Protein AF-A8TM56-F1 (afdb_monomer)

Sequence (233 aa):
MDGRTQLALVFPDWTGKIYSVVIENPVVRNRLGPSIGTSFAKAYENGTVPICVPGTEEATGRVLCQATPEGRLMYVFEGRWNGPDDTLPPAQELSRWLIIALVWRSVPLEDPRWVDVGGFDPGEGPGLAQQIKRSVDDPANLSKLVLYPIVLRSGVAERQEEVAVPDAATFLIEYQRRLTTAFVRAVREEPMQAVLINDNGAALAGGRIWIAPVCVTETCAQHRAGITSINMF

Radius of gyration: 20.44 Å; Cα contacts (8 Å, |Δi|>4): 420; chains: 1; bounding box: 48×40×62 Å

Foldseek 3Di:
DDPPPDAWDFAADPVRHTFKIKGQDQVDDDPLPAGFFDAPCRLDVPHDDFDKFQDDDVLQQWIWTASDPQQQKIFIWHDDDDDGSRDDDDPVRSRGTGGRMMMGGPHHPPPPLDPDCWDDDPVDDTGLLVQCLVCLVPLLSQQVQEDPFAWEWEDDPVDIDIDTRRHSVSSVVVCVVQPDPVQNCLSNVDDPSPWDDDCAFIAGSNNQWTKPDSDSDPVCSVDRIGTRYGYRD

Mean predicted aligned error: 14.23 Å

Secondary structure (DSSP, 8-state):
--TTS---EEEE-TTSSEEEEEE--TT---SSS--TT-BHHHHTTTSPPPPEEE--GGGTTEEEEESSTTS-EEEEEE----S-TTSPPPHHHHTT-EEEEEEEESS-TT-TT--BTTBS-TTS-S-HHHHHHHHTT-HHHHGGGEEEEEEEEES-GGG-EEEEE-SHHHHHHHHHHH--HHHHHHHHHS-GGG-EEETTEEEETTTTEEEE----SGGGTTS--EEEEEE--

pLDDT: mean 76.47, std 18.18, range [29.17, 98.25]

Nearest PDB structures (foldseek):
  2qzb-assembly2_B  TM=8.273E-01  e=1.971E-06  Escherichia coli K-12
  2qzb-assembly1_A  TM=8.322E-01  e=1.064E-05  Escherichia coli K-12
  6w40-assembly1_B  TM=6.329E-01  e=8.286E-01  synthetic construct
  3fka-assembly1_D  TM=4.636E-01  e=9.347E-01  Ruegeria pomeroyi DSS-3
  5wqf-assembly3_F  TM=4.469E-01  e=7.802E-01  Aspergillus terreus NIH2624

Solvent-accessible surface area (backbone atoms only — not comparable to full-atom values): 13099 Å² total; per-residue (Å²): 134,70,78,87,78,52,61,62,49,78,38,60,44,88,86,69,46,76,37,35,37,41,31,66,29,68,86,62,69,64,93,86,64,64,40,55,70,34,29,43,46,66,62,42,68,90,53,74,87,58,66,66,46,46,22,60,79,99,36,53,59,24,36,40,26,39,73,42,96,69,32,26,38,29,36,32,29,42,63,86,77,92,68,66,45,84,46,74,67,59,67,80,55,44,37,65,14,24,23,55,31,39,39,39,36,76,55,35,82,79,49,85,70,60,47,43,79,44,54,65,57,100,89,64,71,70,20,59,57,58,42,44,41,72,15,63,88,37,54,77,58,35,44,71,47,44,46,66,61,29,47,42,35,32,48,54,92,93,60,61,47,78,43,85,26,73,42,56,71,52,38,46,57,53,43,68,76,56,66,43,73,67,50,46,44,39,43,57,69,49,55,83,86,67,52,45,65,53,94,75,17,34,24,34,51,89,58,28,34,32,32,32,61,43,45,68,51,84,86,41,72,84,58,80,60,23,36,46,34,40,46,52,97

Structure (mmCIF, N/CA/C/O backbone):
data_AF-A8TM56-F1
#
_entry.id   AF-A8TM56-F1
#
loop_
_atom_site.group_PDB
_atom_site.id
_atom_site.type_symbol
_atom_site.label_atom_id
_atom_site.label_alt_id
_atom_site.label_comp_id
_atom_site.label_asym_id
_atom_site.label_entity_id
_atom_site.label_seq_id
_atom_site.pdbx_PDB_ins_code
_atom_site.Cartn_x
_atom_site.Cartn_y
_atom_site.Cartn_z
_atom_site.occupancy
_atom_site.B_iso_or_equiv
_atom_site.auth_seq_id
_atom_site.auth_comp_id
_atom_site.auth_asym_id
_atom_site.auth_atom_id
_atom_site.pdbx_PDB_model_num
ATOM 1 N N . MET A 1 1 ? -21.216 -3.938 -7.218 1.00 43.81 1 MET A N 1
ATOM 2 C CA . MET A 1 1 ? -21.978 -4.612 -6.144 1.00 43.81 1 MET A CA 1
ATOM 3 C C . MET A 1 1 ? -22.295 -3.563 -5.092 1.00 43.81 1 MET A C 1
ATOM 5 O O . MET A 1 1 ? -21.439 -2.727 -4.838 1.00 43.81 1 MET A O 1
ATOM 9 N N . ASP A 1 2 ? -23.518 -3.520 -4.573 1.00 45.69 2 ASP A N 1
ATOM 10 C CA . ASP A 1 2 ? -23.959 -2.529 -3.590 1.00 45.69 2 ASP A CA 1
ATOM 11 C C . ASP A 1 2 ? -23.554 -2.972 -2.172 1.00 45.69 2 ASP A C 1
ATOM 13 O O . ASP A 1 2 ? -23.877 -4.071 -1.726 1.00 45.69 2 ASP A O 1
ATOM 17 N N . GLY A 1 3 ? -22.812 -2.132 -1.445 1.00 47.06 3 GLY A N 1
ATOM 18 C CA . GLY A 1 3 ? -22.152 -2.457 -0.165 1.00 47.06 3 GLY A CA 1
ATOM 19 C C . GLY A 1 3 ? -23.048 -2.908 1.005 1.00 47.06 3 GLY A C 1
ATOM 20 O O . GLY A 1 3 ? -22.568 -3.023 2.126 1.00 47.06 3 GLY A O 1
ATOM 21 N N . ARG A 1 4 ? -24.341 -3.183 0.787 1.00 56.78 4 ARG A N 1
ATOM 22 C CA . ARG A 1 4 ? -25.270 -3.708 1.802 1.00 56.78 4 ARG A CA 1
ATOM 23 C C . ARG A 1 4 ? -25.164 -5.219 2.015 1.00 56.78 4 ARG A C 1
ATOM 25 O O . ARG A 1 4 ? -25.534 -5.691 3.085 1.00 56.78 4 ARG A O 1
ATOM 32 N N . THR A 1 5 ? -24.636 -5.965 1.044 1.00 71.81 5 THR A N 1
ATOM 33 C CA . THR A 1 5 ? -24.570 -7.443 1.107 1.00 71.81 5 THR A CA 1
ATOM 34 C C . THR A 1 5 ? -23.153 -7.972 1.347 1.00 71.81 5 THR A C 1
ATOM 36 O O . THR A 1 5 ? -22.955 -9.155 1.614 1.00 71.81 5 THR A O 1
ATO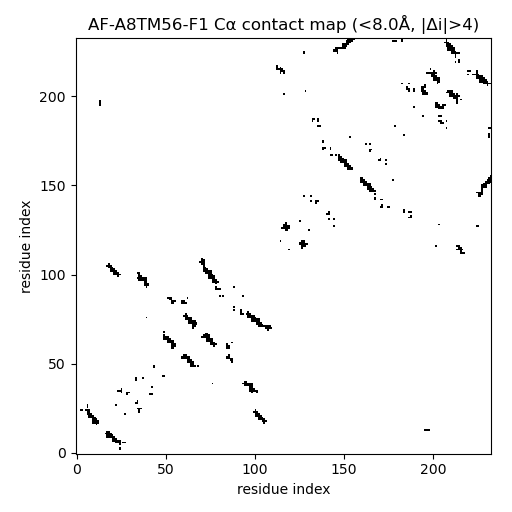M 39 N N . GLN A 1 6 ? -22.148 -7.103 1.268 1.00 80.88 6 GLN A N 1
ATOM 40 C CA . GLN A 1 6 ? -20.750 -7.477 1.421 1.00 80.88 6 GLN A CA 1
ATOM 41 C C . GLN A 1 6 ? -20.331 -7.398 2.891 1.00 80.88 6 GLN A C 1
ATOM 43 O O . GLN A 1 6 ? -20.464 -6.352 3.522 1.00 80.88 6 GLN A O 1
ATOM 48 N N . LEU A 1 7 ? -19.844 -8.512 3.443 1.00 86.62 7 LEU A N 1
ATOM 49 C CA . LEU A 1 7 ? -19.422 -8.598 4.848 1.00 86.62 7 LEU A CA 1
ATOM 50 C C . LEU A 1 7 ? -17.960 -8.189 5.041 1.00 86.62 7 LEU A C 1
ATOM 52 O O . LEU A 1 7 ? -17.631 -7.500 6.003 1.00 86.62 7 LEU A O 1
ATOM 56 N N . ALA A 1 8 ? -17.095 -8.630 4.131 1.00 83.69 8 ALA A N 1
ATOM 57 C CA . ALA A 1 8 ? -15.667 -8.370 4.166 1.00 83.69 8 ALA A CA 1
ATOM 58 C C . ALA A 1 8 ? -15.057 -8.507 2.767 1.00 83.69 8 ALA A C 1
ATOM 60 O O . ALA A 1 8 ? -15.598 -9.195 1.898 1.00 83.69 8 ALA A O 1
ATOM 61 N N . LEU A 1 9 ? -13.908 -7.872 2.580 1.00 76.69 9 LEU A N 1
ATOM 62 C CA . LEU A 1 9 ? -12.958 -8.164 1.517 1.00 76.69 9 LEU A CA 1
ATOM 63 C C . LEU A 1 9 ? -11.894 -9.099 2.090 1.00 76.69 9 LEU A C 1
ATOM 65 O O . LEU A 1 9 ? -11.308 -8.795 3.127 1.00 76.69 9 LEU A O 1
ATOM 69 N N . VAL A 1 10 ? -11.658 -10.232 1.434 1.00 75.56 10 VAL A N 1
ATOM 70 C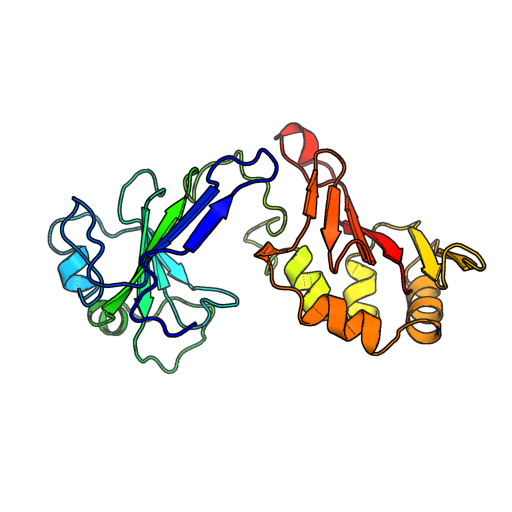 CA . VAL A 1 10 ? -10.632 -11.204 1.830 1.00 75.56 10 VAL A CA 1
ATOM 71 C C . VAL A 1 10 ? -9.564 -11.223 0.750 1.00 75.56 10 VAL A C 1
ATOM 73 O O . VAL A 1 10 ? -9.856 -11.503 -0.410 1.00 75.56 10 VAL A O 1
ATOM 76 N N . PHE A 1 11 ? -8.334 -10.934 1.147 1.00 61.16 11 PHE A N 1
ATOM 77 C CA . PHE A 1 11 ? -7.181 -10.851 0.267 1.00 61.16 11 PHE A CA 1
ATOM 78 C C . PHE A 1 11 ? -6.256 -12.034 0.556 1.00 61.16 11 PHE A C 1
ATOM 80 O O . PHE A 1 11 ? -5.725 -12.116 1.669 1.00 61.16 11 PHE A O 1
ATOM 87 N N . PRO A 1 12 ? -6.079 -12.972 -0.387 1.00 51.41 12 PRO A N 1
ATOM 88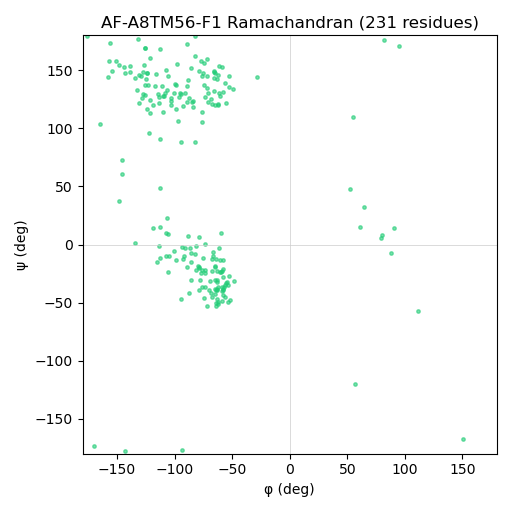 C CA . PRO A 1 12 ? -5.071 -14.014 -0.267 1.00 51.41 12 PRO A CA 1
ATOM 89 C C . PRO A 1 12 ? -3.661 -13.482 -0.579 1.00 51.41 12 PRO A C 1
ATOM 91 O O . PRO A 1 12 ? -3.508 -12.473 -1.264 1.00 51.41 12 PRO A O 1
ATOM 94 N N . ASP A 1 13 ? -2.636 -14.174 -0.087 1.00 50.44 13 ASP A N 1
ATOM 95 C CA . ASP A 1 13 ? -1.267 -14.084 -0.587 1.00 50.44 13 ASP A CA 1
ATOM 96 C C . ASP A 1 13 ? -1.075 -14.966 -1.833 1.00 50.44 13 ASP A C 1
ATOM 98 O O . ASP A 1 13 ? -1.976 -15.677 -2.287 1.00 50.44 13 ASP A O 1
ATOM 102 N N . TRP A 1 14 ? 0.141 -14.950 -2.371 1.00 40.81 14 TRP A N 1
ATOM 103 C CA . TRP A 1 14 ? 0.540 -15.737 -3.535 1.00 40.81 14 TRP A CA 1
ATOM 104 C C . TRP A 1 14 ? 0.505 -17.260 -3.304 1.00 40.81 14 TRP A C 1
ATOM 106 O O . TRP A 1 14 ? 0.451 -18.020 -4.268 1.00 40.81 14 TRP A O 1
ATOM 116 N N . THR A 1 15 ? 0.492 -17.725 -2.048 1.00 44.66 15 THR A N 1
ATOM 117 C CA . THR A 1 15 ? 0.315 -19.147 -1.699 1.00 44.66 15 THR A CA 1
ATOM 118 C C . THR A 1 15 ? -1.158 -19.550 -1.587 1.00 44.66 15 THR A C 1
ATOM 120 O O . THR A 1 15 ? -1.462 -20.719 -1.341 1.00 44.66 15 THR A O 1
ATOM 123 N N . GLY A 1 16 ? -2.084 -18.598 -1.751 1.00 48.25 16 GLY A N 1
ATOM 124 C CA . GLY A 1 16 ? -3.520 -18.800 -1.570 1.00 48.25 16 GLY A CA 1
ATOM 125 C C . GLY A 1 16 ? -3.974 -18.773 -0.106 1.00 48.25 16 GLY A C 1
ATOM 126 O O . GLY A 1 16 ? -5.131 -19.086 0.176 1.00 48.25 16 GLY A O 1
ATOM 127 N N . LYS A 1 17 ? -3.100 -18.405 0.841 1.00 59.38 17 LYS A N 1
ATOM 128 C CA . LYS A 1 17 ? -3.465 -18.224 2.255 1.00 59.38 17 LYS A CA 1
ATOM 129 C C . LYS A 1 17 ? -4.000 -16.819 2.475 1.00 59.38 17 LYS A C 1
ATOM 131 O O . LYS A 1 17 ? -3.610 -15.895 1.782 1.00 59.38 17 LYS A O 1
ATOM 136 N N . ILE A 1 18 ? -4.876 -16.625 3.456 1.00 72.12 18 ILE A N 1
ATOM 137 C CA . ILE A 1 18 ? -5.421 -15.290 3.736 1.00 72.12 18 ILE A CA 1
ATOM 138 C C . ILE A 1 18 ? -4.311 -14.383 4.277 1.00 72.12 18 ILE A C 1
ATOM 140 O O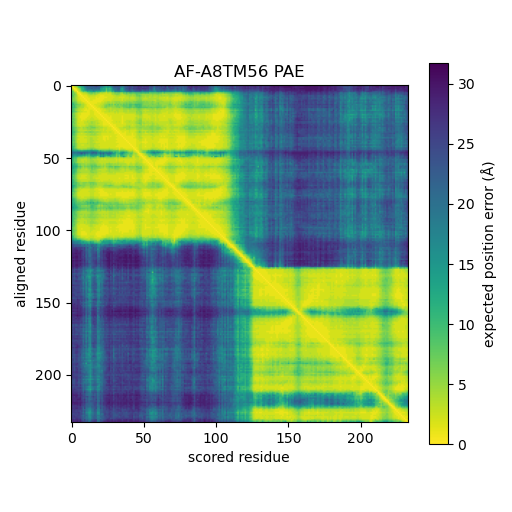 . ILE A 1 18 ? -3.725 -14.658 5.325 1.00 72.12 18 ILE A O 1
ATOM 144 N N . TYR A 1 19 ? -4.071 -13.283 3.573 1.00 67.25 19 TYR A N 1
ATOM 145 C CA . TYR A 1 19 ? -3.120 -12.241 3.931 1.00 67.25 19 TYR A CA 1
ATOM 146 C C . TYR A 1 19 ? -3.776 -11.091 4.692 1.00 67.25 19 TYR A C 1
ATOM 148 O O . TYR A 1 19 ? -3.260 -10.646 5.716 1.00 67.25 19 TYR A O 1
ATOM 156 N N . SER A 1 20 ? -4.915 -10.609 4.197 1.00 77.94 20 SER A N 1
ATOM 157 C CA . SER A 1 20 ? -5.615 -9.468 4.776 1.00 77.94 2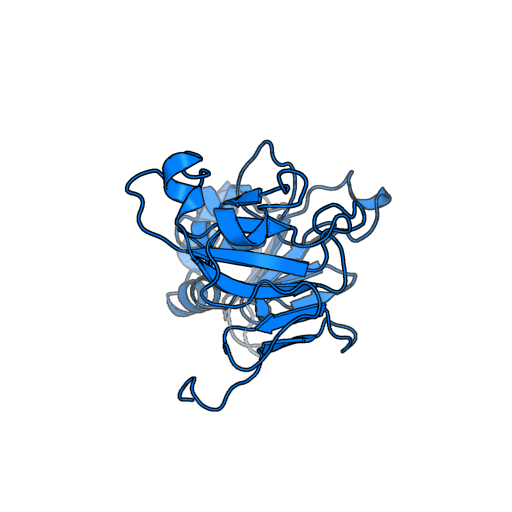0 SER A CA 1
ATOM 158 C C . SER A 1 20 ? -7.123 -9.659 4.703 1.00 77.94 20 SER A C 1
ATOM 160 O O . SER A 1 20 ? -7.644 -10.275 3.774 1.00 77.94 20 SER A O 1
ATOM 162 N N . VAL A 1 21 ? -7.829 -9.130 5.692 1.00 82.94 21 VAL A N 1
ATOM 163 C CA . VAL A 1 21 ? -9.287 -9.057 5.713 1.00 82.94 21 VAL A CA 1
ATOM 164 C C . VAL A 1 21 ? -9.681 -7.633 6.067 1.00 82.94 21 VAL A C 1
ATOM 166 O O . VAL A 1 21 ? -9.313 -7.138 7.131 1.00 82.94 21 VAL A O 1
ATOM 169 N N . VAL A 1 22 ? -10.442 -6.986 5.188 1.00 85.19 22 VAL A N 1
ATOM 170 C CA . VAL A 1 22 ? -10.966 -5.632 5.399 1.00 85.19 22 VAL A CA 1
ATOM 171 C C . VAL A 1 22 ? -12.468 -5.714 5.621 1.00 85.19 22 VAL A C 1
ATOM 173 O O . VAL A 1 22 ? -13.196 -6.333 4.845 1.00 85.19 22 VAL A O 1
ATOM 176 N N . ILE A 1 23 ? -12.930 -5.104 6.705 1.00 90.00 23 ILE A N 1
ATOM 177 C CA . ILE A 1 23 ? -14.320 -5.125 7.148 1.00 90.00 23 ILE A CA 1
ATOM 178 C C . ILE A 1 23 ? -14.814 -3.685 7.214 1.00 90.00 23 ILE A C 1
ATOM 180 O O . ILE A 1 23 ? -14.385 -2.928 8.078 1.00 90.00 23 ILE A O 1
ATOM 184 N N . GLU A 1 24 ? -15.757 -3.341 6.344 1.00 90.19 24 GLU A N 1
ATOM 185 C CA . GLU A 1 24 ? -16.436 -2.032 6.306 1.00 90.19 24 GLU A CA 1
ATOM 186 C C . GLU A 1 24 ? -17.929 -2.154 6.652 1.00 90.19 24 GLU A C 1
ATOM 188 O O . GLU A 1 24 ? -18.664 -1.169 6.710 1.00 90.19 24 GLU A O 1
ATOM 193 N N . ASN A 1 25 ? -18.400 -3.379 6.908 1.00 90.06 25 ASN A N 1
ATOM 194 C CA . ASN A 1 25 ? -19.785 -3.642 7.257 1.00 90.06 25 ASN A CA 1
ATOM 195 C C . ASN A 1 25 ? -19.974 -3.650 8.786 1.00 90.06 25 ASN A C 1
ATOM 197 O O . ASN A 1 25 ? -19.411 -4.518 9.460 1.00 90.06 25 ASN A O 1
ATOM 201 N N . PRO A 1 26 ? -20.808 -2.759 9.357 1.00 91.19 26 PRO A N 1
ATOM 202 C CA . PRO A 1 26 ? -20.979 -2.629 10.807 1.00 91.19 26 PRO A CA 1
ATOM 203 C C . PRO A 1 26 ? -21.646 -3.841 11.477 1.00 91.19 26 PRO A C 1
ATOM 205 O O . PRO A 1 26 ? -21.647 -3.938 12.707 1.00 91.19 26 PRO A O 1
ATOM 208 N N . VAL A 1 27 ? -22.224 -4.767 10.701 1.00 91.31 27 VAL A N 1
ATOM 209 C CA . VAL A 1 27 ? -22.768 -6.033 11.221 1.00 91.31 27 VAL A CA 1
ATOM 210 C C . VAL A 1 27 ? -21.650 -6.959 11.705 1.00 91.31 27 VAL A C 1
ATOM 212 O O . VAL A 1 27 ? -21.846 -7.713 12.660 1.00 91.31 27 VAL A O 1
ATOM 215 N N . VAL A 1 28 ? -20.468 -6.894 11.087 1.00 90.69 28 VAL A N 1
ATOM 216 C CA . VAL A 1 28 ? -19.316 -7.710 11.474 1.00 90.69 28 VAL A CA 1
ATOM 217 C C . VAL A 1 28 ? -18.590 -7.029 12.635 1.00 90.69 28 VAL A C 1
ATOM 219 O O . VAL A 1 28 ? -18.090 -5.912 12.517 1.00 90.69 28 VAL A O 1
ATOM 222 N N . ARG A 1 29 ? -18.531 -7.710 13.783 1.00 88.31 29 ARG A N 1
ATOM 223 C CA . ARG A 1 29 ? -17.923 -7.199 15.020 1.00 88.31 29 ARG A CA 1
ATOM 224 C C . ARG A 1 29 ? -16.715 -8.036 15.423 1.00 88.31 29 ARG A C 1
ATOM 226 O O . ARG A 1 29 ? -16.704 -9.251 15.235 1.00 88.31 29 ARG A O 1
ATOM 233 N N . ASN A 1 30 ? -15.719 -7.389 16.024 1.00 85.44 30 ASN A N 1
ATOM 234 C CA . ASN A 1 30 ? -14.627 -8.077 16.707 1.00 85.44 30 ASN A CA 1
ATOM 235 C C . ASN A 1 30 ? -14.989 -8.337 18.185 1.00 85.44 30 ASN A C 1
ATOM 237 O O . ASN A 1 30 ? -16.002 -7.852 18.689 1.00 85.44 30 ASN A O 1
ATOM 241 N N . ARG A 1 31 ? -14.145 -9.097 18.890 1.00 89.69 31 ARG A N 1
ATOM 242 C CA . ARG A 1 31 ? -14.325 -9.395 20.324 1.00 89.69 31 ARG A CA 1
ATOM 243 C C . ARG A 1 31 ? -13.748 -8.332 21.268 1.00 89.69 31 ARG A C 1
ATOM 245 O O . ARG A 1 31 ? -13.959 -8.438 22.468 1.00 89.69 31 ARG A O 1
ATOM 252 N N . LEU A 1 32 ? -13.020 -7.344 20.747 1.00 89.50 32 LEU A N 1
ATOM 253 C CA . LEU A 1 32 ? -12.408 -6.269 21.534 1.00 89.50 32 LEU A CA 1
ATOM 254 C C . LEU A 1 32 ? -13.435 -5.218 21.971 1.00 89.50 32 LEU A C 1
ATOM 256 O O . LEU A 1 32 ? -13.200 -4.511 22.944 1.00 89.50 32 LEU A O 1
ATOM 260 N N . GLY A 1 33 ? -14.567 -5.119 21.270 1.00 90.88 33 GLY A N 1
ATOM 261 C CA . GLY A 1 33 ? -15.663 -4.207 21.598 1.00 90.88 33 GLY A CA 1
ATOM 262 C C . GLY A 1 33 ? -15.827 -3.073 20.585 1.00 90.88 33 GLY A C 1
ATOM 263 O O . GLY A 1 33 ? -16.915 -2.974 20.010 1.00 90.88 33 GLY A O 1
ATOM 264 N N . PRO A 1 34 ? -14.795 -2.240 20.321 1.00 93.00 34 PRO A N 1
ATOM 265 C CA . PRO A 1 34 ? -14.880 -1.190 19.314 1.00 93.00 34 PRO A CA 1
ATOM 266 C C . PRO A 1 34 ? -15.218 -1.756 17.933 1.00 93.00 34 PRO A C 1
ATOM 268 O O . PRO A 1 34 ? -14.616 -2.717 17.454 1.00 93.00 34 PRO A O 1
ATOM 271 N N . SER A 1 35 ? -16.200 -1.137 17.289 1.00 94.25 35 SER A N 1
ATOM 272 C CA . SER A 1 35 ? -16.677 -1.479 15.948 1.00 94.25 35 SER A CA 1
ATOM 273 C C . SER A 1 35 ? -16.797 -0.229 15.083 1.00 94.25 35 SER A C 1
ATOM 275 O O . SER A 1 35 ? -16.625 0.888 15.573 1.00 94.25 35 SER A O 1
ATOM 277 N N . ILE A 1 36 ? -17.169 -0.404 13.815 1.00 96.31 36 ILE A N 1
ATOM 278 C CA . ILE A 1 36 ? -17.496 0.709 12.914 1.00 96.31 36 ILE A CA 1
ATOM 279 C C . ILE A 1 36 ? -18.482 1.670 13.598 1.00 96.31 36 ILE A C 1
ATOM 281 O O . ILE A 1 36 ? -19.437 1.234 14.248 1.00 96.31 36 ILE A O 1
ATOM 285 N N . GLY A 1 37 ? -18.197 2.968 13.498 1.00 96.75 37 GLY A N 1
ATOM 286 C CA . GLY A 1 37 ? -18.906 4.058 14.171 1.00 96.75 37 GLY A CA 1
ATOM 287 C C . GLY A 1 37 ? -18.400 4.408 15.577 1.00 96.75 37 GLY A C 1
ATOM 288 O O . GLY A 1 37 ? -18.842 5.408 16.135 1.00 96.75 37 GLY A O 1
ATOM 289 N N . THR A 1 38 ? -17.480 3.639 16.166 1.00 97.00 38 THR A N 1
ATOM 290 C CA . THR A 1 38 ? -16.873 3.987 17.468 1.00 97.00 38 THR A CA 1
ATOM 291 C C . THR A 1 38 ? -15.880 5.133 17.283 1.00 97.00 38 THR A C 1
ATOM 293 O O . THR A 1 38 ? -15.108 5.108 16.329 1.00 97.00 38 THR A O 1
ATOM 296 N N . SER A 1 39 ? -15.868 6.125 18.178 1.00 97.69 39 SER A N 1
ATOM 297 C CA . SER A 1 39 ? -14.867 7.197 18.120 1.00 97.69 39 SER A CA 1
ATOM 298 C C . SER A 1 39 ? -13.494 6.729 18.598 1.00 97.69 39 SER A C 1
ATOM 300 O O . SER A 1 39 ? -13.405 5.809 19.410 1.00 97.69 39 SER A O 1
ATOM 302 N N . PHE A 1 40 ? -12.425 7.395 18.160 1.00 96.81 40 PHE A N 1
ATOM 303 C CA . PHE A 1 40 ? -11.061 7.120 18.622 1.00 96.81 40 PHE A CA 1
ATOM 304 C C . PHE A 1 40 ? -10.952 7.172 20.148 1.00 96.81 40 PHE A C 1
ATOM 306 O O . PHE A 1 40 ? -10.474 6.224 20.768 1.00 96.81 40 PHE A O 1
ATOM 313 N N . ALA A 1 41 ? -11.464 8.243 20.767 1.00 95.69 41 ALA A N 1
ATOM 314 C CA . ALA A 1 41 ? -11.424 8.396 22.219 1.00 95.69 41 ALA A CA 1
ATOM 315 C C . ALA A 1 41 ? -12.115 7.232 22.938 1.00 95.69 41 ALA A C 1
ATOM 317 O O . ALA A 1 41 ? -11.627 6.766 23.962 1.00 95.69 41 ALA A O 1
ATOM 318 N N . LYS A 1 42 ? -13.230 6.732 22.388 1.00 95.69 42 LYS A N 1
ATOM 319 C CA . LYS A 1 42 ? -13.953 5.602 22.974 1.00 95.69 42 LYS A CA 1
ATOM 320 C C . LYS A 1 42 ? -13.256 4.268 22.716 1.00 95.69 42 LYS A C 1
ATOM 322 O O . LYS A 1 42 ? -13.267 3.405 23.588 1.00 95.69 42 LYS A O 1
ATOM 327 N N . ALA A 1 43 ? -12.654 4.098 21.540 1.00 94.06 43 ALA A N 1
ATOM 328 C CA . ALA A 1 43 ? -11.954 2.877 21.158 1.00 94.06 43 ALA A CA 1
ATOM 329 C C . ALA A 1 43 ? -10.742 2.589 22.060 1.00 94.06 43 ALA A C 1
ATOM 331 O O . ALA A 1 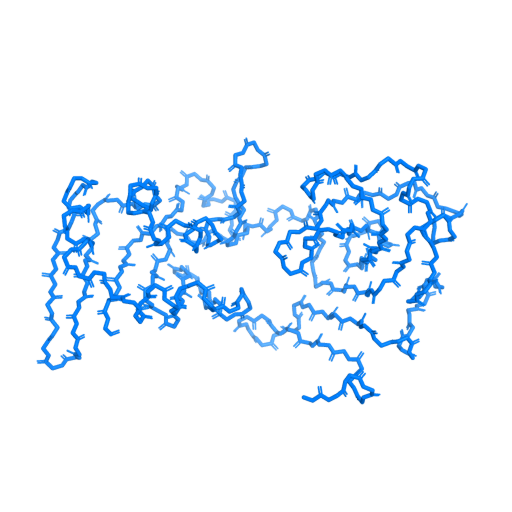43 ? -10.438 1.422 22.299 1.00 94.06 43 ALA A O 1
ATOM 332 N N . TYR A 1 44 ? -10.104 3.638 22.592 1.00 92.50 44 TYR A N 1
ATOM 333 C CA . TYR A 1 44 ? -8.890 3.547 23.410 1.00 92.50 44 TYR A CA 1
ATOM 334 C C . TYR A 1 44 ? -9.047 4.083 24.845 1.00 92.50 44 TYR A C 1
ATOM 336 O O . TYR A 1 44 ? -8.052 4.256 25.539 1.00 92.50 44 TYR A O 1
ATOM 344 N N . GLU A 1 45 ? -10.278 4.301 25.325 1.00 89.38 45 GLU A N 1
ATOM 345 C CA . GLU A 1 45 ? -10.572 4.889 26.650 1.00 89.38 45 GLU A CA 1
ATOM 346 C C . GLU A 1 45 ? -9.901 4.142 27.820 1.00 89.38 45 GLU A C 1
ATOM 348 O O . GLU A 1 45 ? -9.515 4.758 28.809 1.00 89.38 45 GLU A O 1
ATOM 353 N N . ASN A 1 46 ? -9.734 2.821 27.692 1.00 80.94 46 ASN A N 1
ATOM 354 C CA . ASN A 1 46 ? -9.199 1.941 28.739 1.00 80.94 46 ASN A CA 1
ATOM 355 C C . ASN A 1 46 ? -7.826 1.336 28.388 1.00 80.94 46 ASN A C 1
ATOM 357 O O . ASN A 1 46 ? -7.430 0.336 28.986 1.00 80.94 46 ASN A O 1
ATOM 361 N N . GLY A 1 47 ? -7.134 1.872 27.379 1.00 71.00 47 GLY A N 1
ATOM 362 C CA . GLY A 1 47 ? -5.921 1.275 26.823 1.00 71.00 47 GLY A CA 1
ATOM 363 C C . GLY A 1 47 ? -4.728 2.223 26.788 1.00 71.00 47 GLY A C 1
ATOM 364 O O . GLY A 1 47 ? -4.843 3.429 26.990 1.00 71.00 47 GLY A O 1
ATOM 365 N N . THR A 1 48 ? -3.559 1.659 26.498 1.00 65.69 48 THR A N 1
ATOM 366 C CA . THR A 1 48 ? -2.389 2.431 26.075 1.00 65.69 48 THR A CA 1
ATOM 367 C C . THR A 1 48 ? -2.674 3.142 24.758 1.00 65.69 48 THR A C 1
ATOM 369 O O . THR A 1 48 ? -3.372 2.602 23.897 1.00 65.69 48 THR A O 1
ATOM 372 N N . VAL A 1 49 ? -2.095 4.334 24.592 1.00 67.38 49 VAL A N 1
ATOM 373 C CA . VAL A 1 49 ? -2.123 5.059 23.317 1.00 67.38 49 VAL A CA 1
ATOM 374 C C . VAL A 1 49 ? -1.554 4.136 22.234 1.00 67.38 49 VAL A C 1
ATOM 376 O O . VAL A 1 49 ? -0.432 3.650 22.397 1.00 67.38 49 VAL A O 1
ATOM 379 N N . PRO A 1 50 ? -2.321 3.835 21.176 1.00 80.19 50 PRO A N 1
ATOM 380 C CA . PRO A 1 50 ? -1.879 2.920 20.136 1.00 80.19 50 PRO A CA 1
ATOM 381 C C . PRO A 1 50 ? -0.791 3.565 19.281 1.00 80.19 50 PRO A C 1
ATOM 383 O O . PRO A 1 50 ? -0.701 4.790 19.173 1.00 80.19 50 PRO A O 1
ATOM 386 N N . ILE A 1 51 ? -0.025 2.731 18.585 1.00 79.69 51 ILE A N 1
ATOM 387 C CA . ILE A 1 51 ? 0.744 3.198 17.436 1.00 79.69 51 ILE A CA 1
ATOM 388 C C . ILE A 1 51 ? -0.243 3.445 16.292 1.00 79.69 51 ILE A C 1
ATOM 390 O O . ILE A 1 51 ? -1.053 2.575 15.949 1.00 79.69 51 ILE A O 1
ATOM 394 N N . CYS A 1 52 ? -0.179 4.653 15.735 1.00 82.31 52 CYS A N 1
ATOM 395 C CA . CYS A 1 52 ? -0.986 5.096 14.608 1.00 82.31 52 CYS A CA 1
ATOM 396 C C . CYS A 1 52 ? -0.090 5.588 13.478 1.00 82.31 52 CYS A C 1
ATOM 398 O O . CYS A 1 52 ? 0.955 6.190 13.726 1.00 82.31 52 CYS A O 1
ATOM 400 N N . VAL A 1 53 ? -0.545 5.394 12.246 1.00 78.62 53 VAL A N 1
ATOM 401 C CA . VAL A 1 53 ? 0.103 5.897 11.034 1.00 78.62 53 VAL A CA 1
ATOM 402 C C . VAL A 1 53 ? -0.922 6.610 10.145 1.00 78.62 53 VAL A C 1
ATOM 404 O O . VAL A 1 53 ? -2.095 6.211 10.130 1.00 78.62 53 VAL A O 1
ATOM 407 N N . PRO A 1 54 ? -0.522 7.673 9.425 1.00 75.31 54 PRO A N 1
ATOM 408 C CA . PRO A 1 54 ? -1.369 8.266 8.399 1.00 75.31 54 PRO A CA 1
ATOM 409 C C . PRO A 1 54 ? -1.610 7.246 7.282 1.00 75.31 54 PRO A C 1
ATOM 411 O O . PRO A 1 54 ? -0.738 6.443 6.943 1.00 75.31 54 PRO A O 1
ATOM 414 N N . GLY A 1 55 ? -2.822 7.247 6.741 1.00 67.44 55 GLY A N 1
ATOM 415 C CA . GLY A 1 55 ? -3.191 6.399 5.622 1.00 67.44 55 GLY A CA 1
ATOM 416 C C . GLY A 1 55 ? -2.607 6.915 4.311 1.00 67.44 55 GLY A C 1
ATOM 417 O O . GLY A 1 55 ? -2.460 8.115 4.089 1.00 67.44 55 GLY A O 1
ATOM 418 N N . THR A 1 56 ? -2.286 5.986 3.422 1.00 62.88 56 THR A N 1
ATOM 419 C CA . THR A 1 56 ? -1.748 6.258 2.089 1.00 62.88 56 THR A CA 1
ATOM 420 C C . THR A 1 56 ? -2.668 5.657 1.027 1.00 62.88 56 THR A C 1
ATOM 422 O O . THR A 1 56 ? -3.482 4.785 1.328 1.00 62.88 56 THR A O 1
ATOM 425 N N . GLU A 1 57 ? -2.558 6.129 -0.217 1.00 61.81 57 GLU A N 1
ATOM 426 C CA . GLU A 1 57 ? -3.305 5.596 -1.371 1.00 61.81 57 GLU A CA 1
ATOM 427 C C . GLU A 1 57 ? -4.828 5.616 -1.175 1.00 61.81 57 GLU A C 1
ATOM 429 O O . GLU A 1 57 ? -5.419 6.675 -0.965 1.00 61.81 57 GLU A O 1
ATOM 434 N N . GLU A 1 58 ? -5.490 4.458 -1.231 1.00 61.47 58 GLU A N 1
ATOM 435 C CA . GLU A 1 58 ? -6.931 4.338 -1.015 1.00 61.47 58 GLU A CA 1
ATOM 436 C C . GLU A 1 58 ? -7.337 4.659 0.434 1.00 61.47 58 GLU A C 1
ATOM 438 O O . GLU A 1 58 ? -8.526 4.799 0.735 1.00 61.47 58 GLU A O 1
ATOM 443 N N . ALA A 1 59 ? -6.365 4.790 1.341 1.00 68.06 59 ALA A N 1
ATOM 444 C CA . ALA A 1 59 ? -6.550 5.250 2.708 1.00 68.06 59 ALA A CA 1
ATOM 445 C C . ALA A 1 59 ? -6.061 6.689 2.956 1.00 68.06 59 ALA A C 1
ATOM 447 O O . ALA A 1 59 ? -6.040 7.114 4.109 1.00 68.06 59 ALA A O 1
ATOM 448 N N . THR A 1 60 ? -5.686 7.455 1.925 1.00 75.12 60 THR A N 1
ATOM 449 C CA . THR A 1 60 ? -5.334 8.879 2.073 1.00 75.12 60 THR A CA 1
ATOM 450 C C . THR A 1 60 ? -6.437 9.654 2.806 1.00 75.12 60 THR A C 1
ATOM 452 O O . THR A 1 60 ? -7.627 9.455 2.554 1.00 75.12 60 THR A O 1
ATOM 455 N N . GLY A 1 61 ? -6.034 10.511 3.751 1.00 79.50 61 GLY A N 1
ATOM 456 C CA . GLY A 1 61 ? -6.949 11.263 4.619 1.00 79.50 61 GLY A CA 1
ATOM 457 C C . GLY A 1 61 ? -7.519 10.452 5.793 1.00 79.50 61 GLY A C 1
ATOM 458 O O . GLY A 1 61 ? -8.368 10.948 6.535 1.00 79.50 61 GLY A O 1
ATOM 459 N N . ARG A 1 62 ? -7.066 9.207 5.985 1.00 86.75 62 ARG A N 1
ATOM 460 C CA . ARG A 1 62 ? -7.461 8.327 7.096 1.00 86.75 62 ARG A CA 1
ATOM 461 C C . ARG A 1 62 ? -6.295 8.086 8.042 1.00 86.75 62 ARG A C 1
ATOM 463 O O . ARG A 1 62 ? -5.147 8.381 7.728 1.00 86.75 62 ARG A O 1
ATOM 470 N N . VAL A 1 63 ? -6.585 7.515 9.205 1.00 88.81 63 VAL A N 1
ATOM 471 C CA . VAL A 1 63 ? -5.569 7.119 10.189 1.00 88.81 63 VAL A CA 1
ATOM 472 C C . VAL A 1 63 ? -5.751 5.653 10.546 1.00 88.81 63 VAL A C 1
ATOM 474 O O . VAL A 1 63 ? -6.851 5.232 10.898 1.00 88.81 63 VAL A O 1
ATOM 477 N N . LEU A 1 64 ? -4.677 4.870 10.473 1.00 86.38 64 LEU A N 1
ATOM 478 C CA . LEU A 1 64 ? -4.678 3.461 10.852 1.00 86.38 64 LEU A CA 1
ATOM 479 C C . LEU A 1 64 ? -4.009 3.323 12.213 1.00 86.38 64 LEU A C 1
ATOM 481 O O . LEU A 1 64 ? -2.856 3.711 12.369 1.00 86.38 64 LEU A O 1
ATOM 485 N N . CYS A 1 65 ? -4.712 2.750 13.183 1.00 88.00 65 CYS A N 1
ATOM 486 C CA . CYS A 1 65 ? -4.181 2.532 14.525 1.00 88.00 65 CYS A CA 1
ATOM 487 C C . CYS A 1 65 ? -4.284 1.066 14.924 1.00 88.00 65 CYS A C 1
ATOM 489 O O . CYS A 1 65 ? -5.283 0.400 14.635 1.00 88.00 65 CYS A O 1
ATOM 491 N N . GLN A 1 66 ? -3.274 0.567 15.632 1.00 89.06 66 GLN A N 1
ATOM 492 C CA . GLN A 1 66 ? -3.288 -0.788 16.175 1.00 89.06 66 GLN A CA 1
ATOM 493 C C . GLN A 1 66 ? -4.453 -0.962 17.160 1.00 89.06 66 GLN A C 1
ATOM 495 O O . GLN A 1 66 ? -4.653 -0.153 18.066 1.00 89.06 66 GLN A O 1
ATOM 500 N N . ALA A 1 67 ? -5.235 -2.024 16.991 1.00 89.38 67 ALA A N 1
ATOM 501 C CA . ALA A 1 67 ? -6.275 -2.428 17.938 1.00 89.38 67 ALA A CA 1
ATOM 502 C C . ALA A 1 67 ? -5.734 -3.377 19.021 1.00 89.38 67 ALA A C 1
ATOM 504 O O . ALA A 1 67 ? -6.356 -3.546 20.067 1.00 89.38 67 ALA A O 1
ATOM 505 N N . THR A 1 68 ? -4.589 -4.007 18.756 1.00 81.38 68 THR A N 1
ATOM 506 C CA . THR A 1 68 ? -3.933 -5.002 19.610 1.00 81.38 68 THR A CA 1
ATOM 507 C C . THR A 1 68 ? -2.421 -4.758 19.634 1.00 81.38 68 THR A C 1
ATOM 509 O O . THR A 1 68 ? -1.897 -4.363 18.590 1.00 81.38 68 THR A O 1
ATOM 512 N N . PRO A 1 69 ? -1.701 -5.054 20.734 1.00 77.56 69 PRO A N 1
ATOM 513 C CA . PRO A 1 69 ? -0.244 -4.879 20.810 1.00 77.56 69 PRO A CA 1
ATOM 514 C C . PRO A 1 69 ? 0.535 -5.608 19.708 1.00 77.56 69 PRO A C 1
ATOM 516 O O . PRO A 1 69 ? 1.544 -5.116 19.229 1.00 77.56 69 PRO A O 1
ATOM 519 N N . GLU A 1 70 ? 0.054 -6.766 19.255 1.00 75.19 70 GLU A N 1
ATOM 520 C CA . GLU A 1 70 ? 0.656 -7.523 18.156 1.00 75.19 70 GLU A CA 1
ATOM 521 C C . GLU A 1 70 ? 0.425 -6.906 16.765 1.00 75.19 70 GLU A C 1
ATOM 523 O O . GLU A 1 70 ? 0.814 -7.505 15.769 1.00 75.19 70 GLU A O 1
ATOM 528 N N . GLY A 1 71 ? -0.275 -5.773 16.657 1.00 73.94 71 GLY A N 1
ATOM 529 C CA . GLY A 1 71 ? -0.417 -5.002 15.418 1.00 73.94 71 GLY A CA 1
ATOM 530 C C . GLY A 1 71 ? -1.088 -5.712 14.235 1.00 73.94 71 GLY A C 1
ATOM 531 O O . GLY A 1 71 ? -0.965 -5.240 13.107 1.00 73.94 71 GLY A O 1
ATOM 532 N N . ARG A 1 72 ? -1.774 -6.844 14.452 1.00 82.00 72 ARG A N 1
ATOM 533 C CA . ARG A 1 72 ? -2.449 -7.607 13.381 1.00 82.00 72 ARG A CA 1
ATOM 534 C C . ARG A 1 72 ? -3.848 -7.112 13.079 1.00 82.00 72 ARG A C 1
ATOM 536 O O . ARG A 1 72 ? -4.306 -7.259 11.954 1.00 82.00 72 ARG A O 1
ATOM 543 N N . LEU A 1 73 ? -4.540 -6.576 14.078 1.00 88.12 73 LEU A N 1
ATOM 544 C CA . LEU A 1 73 ? -5.833 -5.936 13.897 1.00 88.12 73 LEU A CA 1
ATOM 545 C C . LEU A 1 73 ? -5.651 -4.428 14.017 1.00 88.12 73 LEU A C 1
ATOM 547 O O . LEU A 1 73 ? -5.017 -3.946 14.955 1.00 88.12 73 LEU A O 1
ATOM 551 N N . MET A 1 74 ? -6.231 -3.697 13.077 1.00 88.06 74 MET A N 1
ATOM 552 C CA . MET A 1 74 ? -6.180 -2.246 13.012 1.00 88.06 74 MET A CA 1
ATOM 553 C C . MET A 1 74 ? -7.579 -1.666 12.884 1.00 88.06 74 MET A C 1
ATOM 555 O O . MET A 1 74 ? -8.463 -2.250 12.248 1.00 88.06 74 MET A O 1
ATOM 559 N N . TYR A 1 75 ? -7.746 -0.483 13.453 1.00 94.06 75 TYR A N 1
ATOM 560 C CA . TYR A 1 75 ? -8.888 0.381 13.215 1.00 94.06 75 TYR A CA 1
ATOM 561 C C . TYR A 1 75 ? -8.497 1.471 12.230 1.00 94.06 75 TYR A C 1
ATOM 563 O O . TYR A 1 75 ? -7.471 2.127 12.404 1.00 94.06 75 TYR A O 1
ATOM 571 N N . VAL A 1 76 ? -9.326 1.654 11.205 1.00 93.81 76 VAL A N 1
ATOM 572 C CA . VAL A 1 76 ? -9.195 2.751 10.247 1.00 93.81 76 VAL A CA 1
ATOM 573 C C . VAL A 1 76 ? -10.161 3.844 10.664 1.00 93.81 76 VAL A C 1
ATOM 575 O O . VAL A 1 76 ? -11.375 3.632 10.672 1.00 93.81 76 VAL A O 1
ATOM 578 N N . PHE A 1 77 ? -9.615 4.995 11.024 1.00 96.38 77 PHE A N 1
ATOM 579 C CA . PHE A 1 77 ? -10.356 6.173 11.432 1.00 96.38 77 PHE A CA 1
ATOM 580 C C . PHE A 1 77 ? -10.475 7.157 10.277 1.00 96.38 77 PHE A C 1
ATOM 582 O O . PHE A 1 77 ? -9.496 7.432 9.585 1.00 96.38 77 PHE A O 1
ATOM 589 N N . GLU A 1 78 ? -11.664 7.725 10.118 1.00 95.38 78 GLU A N 1
ATOM 590 C CA . GLU A 1 78 ? -11.922 8.826 9.195 1.00 95.38 78 GLU A CA 1
ATOM 591 C C . GLU A 1 78 ? -12.650 9.953 9.935 1.00 95.38 78 GLU A C 1
ATOM 593 O O . GLU A 1 78 ? -13.473 9.727 10.835 1.00 95.38 78 GLU A O 1
ATOM 598 N N . GLY A 1 79 ? -12.336 11.185 9.558 1.00 95.00 79 GLY A N 1
ATOM 599 C CA . GLY A 1 79 ? -12.967 12.380 10.085 1.00 95.00 79 GLY A CA 1
ATOM 600 C C . GLY A 1 79 ? -12.563 13.608 9.284 1.00 95.00 79 GLY A C 1
ATOM 601 O O . GLY A 1 79 ? -11.930 13.513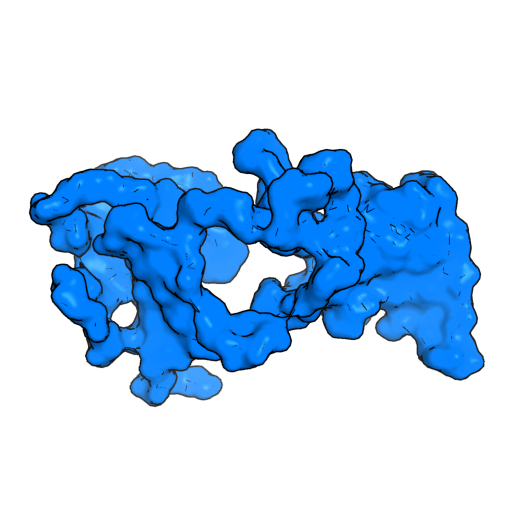 8.238 1.00 95.00 79 GLY A O 1
ATOM 602 N N . ARG A 1 80 ? -12.976 14.784 9.753 1.00 92.25 80 ARG A N 1
ATOM 603 C CA . ARG A 1 80 ? -12.659 16.043 9.076 1.00 92.25 80 ARG A CA 1
ATOM 604 C C . ARG A 1 80 ? -11.414 16.658 9.681 1.00 92.25 80 ARG A C 1
ATOM 606 O O . ARG A 1 80 ? -11.354 16.844 10.892 1.00 92.25 80 ARG A O 1
ATOM 613 N N . TRP A 1 81 ? -10.474 17.015 8.823 1.00 91.25 81 TRP A N 1
ATOM 614 C CA . TRP A 1 81 ? -9.306 17.812 9.152 1.00 91.25 81 TRP A CA 1
ATOM 615 C C . TRP A 1 81 ? -8.785 18.464 7.870 1.00 91.25 81 TRP A C 1
ATOM 617 O O . TRP A 1 81 ? -8.874 17.869 6.804 1.00 91.25 81 TRP A O 1
ATOM 627 N N . ASN A 1 82 ? -8.279 19.692 7.970 1.00 87.75 82 ASN A N 1
ATOM 628 C CA . ASN A 1 82 ? -7.790 20.472 6.824 1.00 87.75 82 ASN A CA 1
ATOM 629 C C . ASN A 1 82 ? -6.251 20.557 6.798 1.00 87.75 82 ASN A C 1
ATOM 631 O O . ASN A 1 82 ? -5.700 21.532 6.288 1.00 87.75 82 ASN A O 1
ATOM 635 N N . GLY A 1 83 ? -5.563 19.611 7.440 1.00 84.56 83 GLY A N 1
ATOM 636 C CA . GLY A 1 83 ? -4.104 19.512 7.398 1.00 84.56 83 GLY A CA 1
ATOM 637 C C . GLY A 1 83 ? -3.611 18.573 6.293 1.00 84.56 83 GLY A C 1
ATOM 638 O O . GLY A 1 83 ? -4.420 18.085 5.509 1.00 84.56 83 GLY A O 1
ATOM 639 N N . PRO A 1 84 ? -2.291 18.345 6.205 1.00 77.38 84 PRO A N 1
ATOM 640 C CA . PRO A 1 84 ? -1.700 17.463 5.201 1.00 77.38 84 PRO A CA 1
ATOM 641 C C . PRO A 1 84 ? -2.106 15.997 5.403 1.00 77.38 84 PRO A C 1
ATOM 643 O O . PRO A 1 84 ? -1.974 15.469 6.508 1.00 77.38 84 PRO A O 1
ATOM 646 N N . ASP A 1 85 ? -2.537 15.324 4.334 1.00 72.56 85 ASP A N 1
ATOM 647 C CA . ASP A 1 85 ? -3.024 13.936 4.393 1.00 72.56 85 ASP A CA 1
ATOM 648 C C . ASP A 1 85 ? -1.952 12.907 4.802 1.00 72.56 85 ASP A C 1
ATOM 650 O O . ASP A 1 85 ? -2.285 11.803 5.228 1.00 72.56 85 ASP A O 1
ATOM 654 N N . ASP A 1 86 ? -0.670 13.254 4.669 1.00 69.12 86 ASP A N 1
ATOM 655 C CA . ASP A 1 86 ? 0.492 12.423 5.001 1.00 69.12 86 ASP A CA 1
ATOM 656 C C . ASP A 1 86 ? 0.950 12.572 6.461 1.00 69.12 86 ASP A C 1
ATOM 658 O O . ASP A 1 86 ? 1.979 12.026 6.859 1.00 69.12 86 ASP A O 1
ATOM 662 N N . THR A 1 87 ? 0.184 13.292 7.281 1.00 76.19 87 THR A N 1
ATOM 663 C CA . THR A 1 87 ? 0.496 13.528 8.693 1.00 76.19 87 THR A CA 1
ATOM 664 C C . THR A 1 87 ? -0.666 13.135 9.597 1.00 76.19 87 THR A C 1
ATOM 666 O O . THR A 1 87 ? -1.822 13.093 9.184 1.00 76.19 87 THR A O 1
ATOM 669 N N . LEU A 1 88 ? -0.373 12.805 10.859 1.00 81.00 88 LEU A N 1
ATOM 670 C CA . LEU A 1 88 ? -1.432 12.526 11.827 1.00 81.00 88 LEU A CA 1
ATOM 671 C C . LEU A 1 88 ? -2.149 13.831 12.221 1.00 81.00 88 LEU A C 1
ATOM 673 O O . LEU A 1 88 ? -1.475 14.810 12.562 1.00 81.00 88 LEU A O 1
ATOM 677 N N . PRO A 1 89 ? -3.495 13.847 12.263 1.00 90.44 89 PRO A N 1
ATOM 678 C CA . PRO A 1 89 ? -4.242 14.965 12.815 1.00 90.44 89 PRO A CA 1
ATOM 679 C C . PRO A 1 89 ? -3.863 15.225 14.281 1.00 90.44 89 PRO A C 1
ATOM 681 O O . PRO A 1 89 ? -3.525 14.288 15.012 1.00 90.44 89 PRO A O 1
ATOM 684 N N . PRO A 1 90 ? -3.999 16.471 14.771 1.00 92.44 90 PRO A N 1
ATOM 685 C CA . PRO A 1 90 ? -3.867 16.767 16.192 1.00 92.44 90 PRO A CA 1
ATOM 686 C C . PRO A 1 90 ? -4.784 15.875 17.036 1.00 92.44 90 PRO A C 1
ATOM 688 O O . PRO A 1 90 ? -5.919 15.594 16.646 1.00 92.44 90 PRO A O 1
ATOM 691 N N . ALA A 1 91 ? -4.336 15.493 18.235 1.00 91.12 91 ALA A N 1
ATOM 692 C CA . ALA A 1 91 ? -5.072 14.568 19.103 1.00 91.12 91 ALA A CA 1
ATOM 693 C C . ALA A 1 91 ? -6.528 14.998 19.369 1.00 91.12 91 ALA A C 1
ATOM 695 O O . ALA A 1 91 ? -7.418 14.154 19.451 1.00 91.12 91 ALA A O 1
ATOM 696 N N . GLN A 1 92 ? -6.794 16.307 19.463 1.00 91.69 92 GLN A N 1
ATOM 697 C CA . GLN A 1 92 ? -8.146 16.839 19.650 1.00 91.69 92 GLN A CA 1
ATOM 698 C C . GLN A 1 92 ? -9.071 16.529 18.462 1.00 91.69 92 GLN A C 1
ATOM 700 O O . GLN A 1 92 ? -10.233 16.185 18.685 1.00 91.69 92 GLN A O 1
ATOM 705 N N . GLU A 1 93 ? -8.558 16.596 17.233 1.00 95.19 93 GLU A N 1
ATOM 706 C CA . GLU A 1 93 ? -9.300 16.229 16.024 1.00 95.19 93 GLU A CA 1
ATOM 707 C C . GLU A 1 93 ? -9.481 14.713 15.959 1.00 95.19 93 GLU A C 1
ATOM 709 O O . GLU A 1 93 ? -10.614 14.225 15.918 1.00 95.19 93 GLU A O 1
ATOM 714 N N . LEU A 1 94 ? -8.374 13.964 16.070 1.00 94.88 94 LEU A N 1
ATOM 715 C CA . LEU A 1 94 ? -8.376 12.503 15.977 1.00 94.88 94 LEU A CA 1
ATOM 716 C C . LEU A 1 94 ? -9.304 11.862 17.016 1.00 94.88 94 LEU A C 1
ATOM 718 O O . LEU A 1 94 ? -10.007 10.912 16.693 1.00 94.88 94 LEU A O 1
ATOM 722 N N . SER A 1 95 ? -9.395 12.425 18.228 1.00 95.12 95 SER A N 1
ATOM 723 C CA . SER A 1 95 ? -10.254 11.920 19.312 1.00 95.12 95 SER A CA 1
ATOM 724 C C . SER A 1 95 ? -11.724 11.719 18.911 1.00 95.12 95 SER A C 1
ATOM 726 O O . SER A 1 95 ? -12.409 10.863 19.481 1.00 95.12 95 SER A O 1
ATOM 728 N N . ARG A 1 96 ? -12.204 12.485 17.921 1.00 96.62 96 ARG A N 1
ATOM 729 C CA . ARG A 1 96 ? -13.592 12.488 17.439 1.00 96.62 96 ARG A CA 1
ATOM 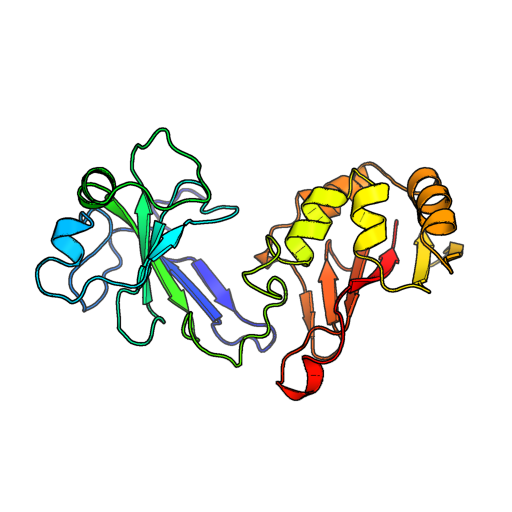730 C C . ARG A 1 96 ? -13.799 11.645 16.185 1.00 96.62 96 ARG A C 1
ATOM 732 O O . ARG A 1 96 ? -14.948 11.397 15.825 1.00 96.62 96 ARG A O 1
ATOM 739 N N . TRP A 1 97 ? -12.722 11.241 15.515 1.00 97.75 97 TRP A N 1
ATOM 740 C CA . TRP A 1 97 ? -12.796 10.450 14.291 1.00 97.75 97 TRP A CA 1
ATOM 741 C C . TRP A 1 97 ? -13.403 9.085 14.576 1.00 97.75 97 TRP A C 1
ATOM 743 O O . TRP A 1 97 ? -13.239 8.540 15.670 1.00 97.75 97 TRP A O 1
ATOM 753 N N . LEU A 1 98 ? -14.124 8.547 13.596 1.00 98.25 98 LEU A N 1
ATOM 754 C CA . LEU A 1 98 ? -14.882 7.312 13.750 1.00 98.25 98 LEU A CA 1
ATOM 755 C C . LEU A 1 98 ? -14.189 6.168 13.024 1.00 98.25 98 LEU A C 1
ATOM 757 O O . LEU A 1 98 ? -13.637 6.362 11.943 1.00 98.25 98 LEU A O 1
ATOM 761 N N . ILE A 1 99 ? -14.271 4.967 13.594 1.00 97.50 99 ILE A N 1
ATOM 762 C CA . ILE A 1 99 ? -13.881 3.743 12.896 1.00 97.50 99 ILE A CA 1
ATOM 763 C C . ILE A 1 99 ? -14.789 3.584 11.675 1.00 97.50 99 ILE A C 1
ATOM 765 O O . ILE A 1 99 ? -16.006 3.466 11.828 1.00 97.50 99 ILE A O 1
ATOM 769 N N . ILE A 1 100 ? -14.207 3.535 10.484 1.00 95.38 100 ILE A N 1
ATOM 770 C CA . ILE A 1 100 ? -14.919 3.241 9.232 1.00 95.38 100 ILE A CA 1
ATOM 771 C C . ILE A 1 100 ? -14.633 1.832 8.715 1.00 95.38 100 ILE A C 1
ATOM 773 O O . ILE A 1 100 ? -15.460 1.255 8.015 1.00 95.38 100 ILE A O 1
ATOM 777 N N . ALA A 1 101 ? -13.494 1.259 9.107 1.00 93.00 101 ALA A N 1
ATOM 778 C CA . ALA A 1 101 ? -13.105 -0.085 8.730 1.00 93.00 101 ALA A CA 1
ATOM 779 C C . ALA A 1 101 ? -12.269 -0.750 9.824 1.00 93.00 101 ALA A C 1
ATOM 781 O O . ALA A 1 101 ? -11.584 -0.090 10.612 1.00 93.00 101 ALA A O 1
ATOM 782 N N . LEU A 1 102 ? -12.307 -2.077 9.846 1.00 92.06 102 LEU A N 1
ATOM 783 C CA . LEU A 1 102 ? -11.362 -2.907 10.576 1.00 92.06 102 LEU A CA 1
ATOM 784 C C . LEU A 1 102 ? -10.499 -3.637 9.557 1.00 92.06 102 LEU A C 1
ATOM 786 O O . LEU A 1 102 ? -11.019 -4.186 8.586 1.00 92.06 102 LEU A O 1
ATOM 790 N N . VAL A 1 103 ? -9.196 -3.685 9.803 1.00 87.44 103 VAL A N 1
ATOM 791 C CA . VAL A 1 103 ? -8.252 -4.384 8.932 1.00 87.44 103 VAL A CA 1
ATOM 792 C C . VAL A 1 103 ? -7.499 -5.402 9.761 1.00 87.44 103 VAL A C 1
ATOM 794 O O . VAL A 1 103 ? -6.777 -5.041 10.687 1.00 87.44 103 VAL A O 1
ATOM 797 N N . TRP A 1 104 ? -7.674 -6.677 9.438 1.00 88.25 104 TRP A N 1
ATOM 798 C CA . TRP A 1 104 ? -6.836 -7.744 9.965 1.00 88.25 104 TRP A CA 1
ATOM 799 C C . TRP A 1 104 ? -5.781 -8.124 8.935 1.00 88.25 104 TRP A C 1
ATOM 801 O O . TRP A 1 104 ? -6.101 -8.266 7.758 1.00 88.25 104 TRP A O 1
ATOM 811 N N . ARG A 1 105 ? -4.547 -8.350 9.375 1.00 77.44 105 ARG A N 1
ATOM 812 C CA . ARG A 1 105 ? -3.471 -8.915 8.560 1.00 77.44 105 ARG A CA 1
ATOM 813 C C . ARG A 1 105 ? -2.910 -10.159 9.236 1.00 77.44 105 ARG A C 1
ATOM 815 O O . ARG A 1 105 ? -2.835 -10.243 10.464 1.00 77.44 105 ARG A O 1
ATOM 822 N N . SER A 1 106 ? -2.466 -11.122 8.433 1.00 69.19 106 SER A N 1
ATOM 823 C CA . SER A 1 106 ? -1.812 -12.343 8.924 1.00 69.19 106 SER A CA 1
ATOM 824 C C . SER A 1 106 ? -0.486 -12.065 9.639 1.00 69.19 106 SER A C 1
ATOM 826 O O . SER A 1 106 ? 0.022 -12.916 10.374 1.00 69.19 106 SER A O 1
ATOM 828 N N . VAL A 1 107 ? 0.018 -10.842 9.491 1.00 62.03 107 VAL A N 1
ATOM 829 C CA . VAL A 1 107 ? 1.290 -10.341 9.994 1.00 62.03 107 VAL A CA 1
ATOM 830 C C . VAL A 1 107 ? 1.167 -8.955 10.654 1.00 62.03 107 VAL A C 1
ATOM 832 O O . VAL A 1 107 ? 0.376 -8.130 10.194 1.00 62.03 107 VAL A O 1
ATOM 835 N N . PRO A 1 108 ? 1.918 -8.695 11.739 1.00 57.44 108 PRO A N 1
ATOM 836 C CA . PRO A 1 108 ? 1.980 -7.387 12.397 1.00 57.44 108 PRO A CA 1
ATOM 837 C C . PRO A 1 108 ? 2.511 -6.262 11.503 1.00 57.44 108 PRO A C 1
ATOM 839 O O . PRO A 1 108 ? 3.367 -6.506 10.657 1.00 57.44 108 PRO A O 1
ATOM 842 N N . LEU A 1 109 ? 2.107 -5.019 11.792 1.00 48.59 109 LEU A N 1
ATOM 843 C CA . LEU A 1 109 ? 2.742 -3.804 11.251 1.00 48.59 109 LEU A CA 1
ATOM 844 C C . LEU A 1 109 ? 4.243 -3.678 11.589 1.00 48.59 109 LEU A C 1
ATOM 846 O O . LEU A 1 109 ? 4.960 -2.978 10.887 1.00 48.59 109 LEU A O 1
ATOM 850 N N . GLU A 1 110 ? 4.705 -4.335 12.656 1.00 45.12 110 GLU A N 1
ATOM 851 C CA . GLU A 1 110 ? 6.077 -4.229 13.181 1.00 45.12 110 GLU A CA 1
ATOM 852 C C . GLU A 1 110 ? 6.937 -5.477 12.920 1.00 45.12 110 GLU A C 1
ATOM 854 O O . GLU A 1 110 ? 8.011 -5.611 13.499 1.00 45.12 110 GLU A O 1
ATOM 859 N N . ASP A 1 111 ? 6.485 -6.433 12.096 1.00 39.66 111 ASP A N 1
ATOM 860 C CA . ASP A 1 111 ? 7.271 -7.645 11.829 1.00 39.66 111 ASP A CA 1
ATOM 861 C C . ASP A 1 111 ? 8.424 -7.337 10.846 1.00 39.66 111 ASP A C 1
ATOM 863 O O . ASP A 1 111 ? 8.162 -7.055 9.675 1.00 39.66 111 ASP A O 1
ATOM 867 N N . PRO A 1 112 ? 9.701 -7.431 11.275 1.00 36.59 112 PRO A N 1
ATOM 868 C CA . PRO A 1 112 ? 10.866 -7.111 10.443 1.00 36.59 112 PRO A CA 1
ATOM 869 C C . PRO A 1 112 ? 11.071 -8.077 9.264 1.00 36.59 112 PRO A C 1
ATOM 871 O O . PRO A 1 112 ? 11.924 -7.841 8.414 1.00 36.59 112 PRO A O 1
ATOM 874 N N . ARG A 1 113 ? 10.288 -9.163 9.173 1.00 35.28 113 ARG A N 1
ATOM 875 C CA . ARG A 1 113 ? 10.283 -10.083 8.021 1.00 35.28 113 ARG A CA 1
ATOM 876 C C . ARG A 1 113 ? 9.432 -9.578 6.854 1.00 35.28 113 ARG A C 1
ATOM 878 O O . ARG A 1 113 ? 9.382 -10.235 5.816 1.00 35.28 113 ARG A O 1
ATOM 885 N N . TRP A 1 114 ? 8.791 -8.420 7.003 1.00 33.75 114 TRP A N 1
ATOM 886 C CA . TRP A 1 114 ? 8.250 -7.659 5.884 1.00 33.75 114 TRP A CA 1
ATOM 887 C C . TRP A 1 114 ? 9.366 -6.839 5.278 1.00 33.75 114 TRP A C 1
ATOM 889 O O . TRP A 1 114 ? 9.560 -5.672 5.601 1.00 33.75 114 TRP A O 1
ATOM 899 N N . VAL A 1 115 ? 10.067 -7.465 4.338 1.00 32.56 115 VAL A N 1
ATOM 900 C CA . VAL A 1 115 ? 10.473 -6.680 3.190 1.00 32.56 115 VAL A CA 1
ATOM 901 C C . VAL A 1 115 ? 9.233 -6.520 2.330 1.00 32.56 115 VAL A C 1
ATOM 903 O O . VAL A 1 115 ? 8.688 -7.431 1.710 1.00 32.56 115 VAL A O 1
ATOM 906 N N . ASP A 1 116 ? 8.749 -5.311 2.436 1.00 39.22 116 ASP A N 1
ATOM 907 C CA . ASP A 1 116 ? 7.727 -4.722 1.635 1.00 39.22 116 ASP A CA 1
ATOM 908 C C . ASP A 1 116 ? 8.117 -4.782 0.148 1.00 39.22 116 ASP A C 1
ATOM 910 O O . ASP A 1 116 ? 9.250 -4.494 -0.241 1.00 39.22 116 ASP A O 1
ATOM 914 N N . VAL A 1 117 ? 7.155 -5.100 -0.713 1.00 33.44 117 VAL A N 1
ATOM 915 C CA . VAL A 1 117 ? 7.294 -4.841 -2.157 1.00 33.44 117 VAL A CA 1
ATOM 916 C C . VAL A 1 117 ? 7.014 -3.365 -2.487 1.00 33.44 117 VAL A C 1
ATOM 918 O O . VAL A 1 117 ? 6.990 -2.945 -3.644 1.00 33.44 117 VAL A O 1
ATOM 921 N N . GLY A 1 118 ? 6.838 -2.566 -1.438 1.00 33.78 118 GLY A N 1
ATOM 922 C CA . GLY A 1 118 ? 6.570 -1.141 -1.392 1.00 33.78 118 GLY A CA 1
ATOM 923 C C . GLY A 1 118 ? 7.165 -0.450 -0.155 1.00 33.78 118 GLY A C 1
ATOM 924 O O . GLY A 1 118 ? 6.552 0.484 0.351 1.00 33.78 118 GLY A O 1
ATOM 925 N N . GLY A 1 119 ? 8.361 -0.838 0.304 1.00 29.17 119 GLY A N 1
ATOM 926 C CA . GLY A 1 119 ? 8.961 -0.233 1.500 1.00 29.17 119 GLY A CA 1
ATOM 927 C C . GLY A 1 119 ? 10.440 -0.540 1.639 1.00 29.17 119 GLY A C 1
ATOM 928 O O . GLY A 1 119 ? 10.854 -1.624 2.043 1.00 29.17 119 GLY A O 1
ATOM 929 N N . PHE A 1 120 ? 11.239 0.466 1.314 1.00 33.03 120 PHE A N 1
ATOM 930 C CA . PHE A 1 120 ? 12.602 0.584 1.793 1.00 33.03 120 PHE A CA 1
ATOM 931 C C . PHE A 1 120 ? 12.737 1.972 2.415 1.00 33.03 120 PHE A C 1
ATOM 933 O O . PHE A 1 120 ? 12.351 2.951 1.788 1.00 33.03 120 PHE A O 1
ATOM 940 N N . ASP A 1 121 ? 13.258 1.989 3.640 1.00 33.22 121 ASP A N 1
ATOM 941 C CA . ASP A 1 121 ? 13.621 3.135 4.478 1.00 33.22 121 ASP A CA 1
ATOM 942 C C . ASP A 1 121 ? 12.519 4.194 4.764 1.00 33.22 121 ASP A C 1
ATOM 944 O O . ASP A 1 121 ? 12.188 5.006 3.898 1.00 33.22 121 ASP A O 1
ATOM 948 N N . PRO A 1 122 ? 11.994 4.293 6.008 1.00 31.86 122 PRO A N 1
ATOM 949 C CA . PRO A 1 122 ? 11.127 5.403 6.427 1.00 31.86 122 PRO A CA 1
ATOM 950 C C . PRO A 1 122 ? 11.798 6.794 6.357 1.00 31.86 122 PRO A C 1
ATOM 952 O O . PRO A 1 122 ? 11.135 7.797 6.619 1.00 31.86 122 PRO A O 1
ATOM 955 N N . GLY A 1 123 ? 13.082 6.878 5.990 1.00 31.73 123 GLY A N 1
ATOM 956 C CA . GLY A 1 123 ? 13.775 8.114 5.635 1.00 31.73 123 GLY A CA 1
ATOM 957 C C . GLY A 1 123 ? 13.523 8.648 4.215 1.00 31.73 123 GLY A C 1
ATOM 958 O O . GLY A 1 123 ? 13.756 9.836 3.999 1.00 31.73 123 GLY A O 1
ATOM 959 N N . GLU A 1 124 ? 13.032 7.850 3.252 1.00 33.00 124 GLU A N 1
ATOM 960 C CA . GLU A 1 124 ? 12.927 8.281 1.841 1.00 33.00 124 GLU A CA 1
ATOM 961 C C . GLU A 1 124 ? 11.696 7.725 1.080 1.00 33.00 124 GLU A C 1
ATOM 963 O O . GLU A 1 124 ? 11.803 6.949 0.135 1.00 33.00 124 GLU A O 1
ATOM 968 N N . GLY A 1 125 ? 10.503 8.240 1.394 1.00 33.56 125 GLY A N 1
ATOM 969 C CA . GLY A 1 125 ? 9.367 8.278 0.457 1.00 33.56 125 GLY A CA 1
ATOM 970 C C . GLY A 1 125 ? 8.516 6.998 0.296 1.00 33.56 125 GLY A C 1
ATOM 971 O O . GLY A 1 125 ? 8.767 5.976 0.922 1.00 33.56 125 GLY A O 1
ATOM 972 N N . PRO A 1 126 ? 7.430 7.054 -0.505 1.00 41.59 126 PRO A N 1
ATOM 973 C CA . PRO A 1 126 ? 6.395 6.015 -0.507 1.00 41.59 126 PRO A CA 1
ATOM 974 C C . PRO A 1 126 ? 6.737 4.888 -1.498 1.00 41.59 126 PRO A C 1
ATOM 976 O O . PRO A 1 126 ? 7.210 5.185 -2.594 1.00 41.59 126 PRO A O 1
ATOM 979 N N . GLY A 1 127 ? 6.447 3.634 -1.137 1.00 63.25 127 GLY A N 1
ATOM 980 C CA . GLY A 1 127 ? 6.909 2.374 -1.740 1.00 63.25 127 GLY A CA 1
ATOM 981 C C . GLY A 1 127 ? 7.264 2.295 -3.225 1.00 63.25 127 GLY A C 1
ATOM 982 O O . GLY A 1 127 ? 6.582 2.861 -4.066 1.00 63.25 127 GLY A O 1
ATOM 983 N N . LEU A 1 128 ? 8.282 1.505 -3.591 1.00 70.19 128 LEU A N 1
ATOM 984 C CA . LEU A 1 128 ? 8.835 1.441 -4.957 1.00 70.19 128 LEU A CA 1
ATOM 985 C C . LEU A 1 128 ? 7.787 1.204 -6.062 1.00 70.19 128 LEU A C 1
ATOM 987 O O . LEU A 1 128 ? 7.771 1.942 -7.044 1.00 70.19 128 LEU A O 1
ATOM 991 N N . ALA A 1 129 ? 6.882 0.232 -5.917 1.00 72.69 129 ALA A N 1
ATOM 992 C CA . ALA A 1 129 ? 5.797 0.025 -6.883 1.00 72.69 129 ALA A CA 1
ATOM 993 C C . ALA A 1 129 ? 4.895 1.269 -7.029 1.00 72.69 129 ALA A C 1
ATOM 995 O O . ALA A 1 129 ? 4.538 1.664 -8.139 1.00 72.69 129 ALA A O 1
ATOM 996 N N . GLN A 1 130 ? 4.598 1.944 -5.922 1.00 72.00 130 GLN A N 1
ATOM 997 C CA . GLN A 1 130 ? 3.838 3.190 -5.897 1.00 72.00 130 GLN A CA 1
ATOM 998 C C . GLN A 1 130 ? 4.632 4.362 -6.498 1.00 72.00 130 GLN A C 1
ATOM 1000 O O . GLN A 1 130 ? 4.089 5.187 -7.237 1.00 72.00 130 GLN A O 1
ATOM 1005 N N . GLN A 1 131 ? 5.935 4.434 -6.233 1.00 73.56 131 GLN A N 1
ATOM 1006 C CA . GLN A 1 131 ? 6.840 5.411 -6.826 1.00 73.56 131 GLN A CA 1
ATOM 1007 C C . GLN A 1 131 ? 6.925 5.234 -8.345 1.00 73.56 131 GLN A C 1
ATOM 1009 O O . GLN A 1 131 ? 6.904 6.227 -9.072 1.00 73.56 131 GLN A O 1
ATOM 1014 N N . ILE A 1 132 ? 6.927 3.989 -8.827 1.00 86.81 132 ILE A N 1
ATOM 1015 C CA . ILE A 1 132 ? 6.852 3.656 -10.251 1.00 86.81 132 ILE A CA 1
ATOM 1016 C C . ILE A 1 132 ? 5.529 4.147 -10.840 1.00 86.81 132 ILE A C 1
ATOM 1018 O O . ILE A 1 132 ? 5.546 4.865 -11.838 1.00 86.81 132 ILE A O 1
ATOM 1022 N N . LYS A 1 133 ? 4.392 3.847 -10.197 1.00 86.44 133 LYS A N 1
ATOM 1023 C CA . LYS A 1 133 ? 3.071 4.322 -10.646 1.00 86.44 133 LYS A CA 1
ATOM 1024 C C . LYS A 1 133 ? 2.980 5.847 -10.726 1.00 86.44 133 LYS A C 1
ATOM 1026 O O . LYS A 1 133 ? 2.412 6.366 -11.683 1.00 86.44 133 LYS A O 1
ATOM 1031 N N . ARG A 1 134 ? 3.575 6.567 -9.768 1.00 83.00 134 ARG A N 1
ATOM 1032 C CA . ARG A 1 134 ? 3.632 8.042 -9.764 1.00 83.00 134 ARG A CA 1
ATOM 1033 C C . ARG A 1 134 ? 4.601 8.637 -10.781 1.00 83.00 134 ARG A C 1
ATOM 1035 O O . ARG A 1 134 ? 4.419 9.788 -11.148 1.00 83.00 134 ARG A O 1
ATOM 1042 N N . SER A 1 135 ? 5.620 7.884 -11.191 1.00 87.94 135 SER A N 1
ATOM 1043 C CA . SER A 1 135 ? 6.667 8.376 -12.093 1.00 87.94 135 SER A CA 1
ATOM 1044 C C . SER A 1 135 ? 6.463 7.938 -13.542 1.00 87.94 135 SER A C 1
ATOM 1046 O O . SER A 1 135 ? 7.226 8.345 -14.404 1.00 87.94 135 SER A O 1
ATOM 1048 N N . VAL A 1 136 ? 5.474 7.094 -13.850 1.00 91.12 136 VAL A N 1
ATOM 1049 C CA . VAL A 1 136 ? 5.350 6.467 -15.180 1.00 91.12 136 VAL A CA 1
ATOM 1050 C C . VAL A 1 136 ? 5.115 7.468 -16.327 1.00 91.12 136 VAL A C 1
ATOM 1052 O O . VAL A 1 136 ? 5.418 7.180 -17.484 1.00 91.12 136 VAL A O 1
ATOM 1055 N N . ASP A 1 137 ? 4.600 8.653 -16.022 1.00 90.31 137 ASP A N 1
ATOM 1056 C CA . ASP A 1 137 ? 4.433 9.798 -16.926 1.00 90.31 137 ASP A CA 1
ATOM 1057 C C . ASP A 1 137 ? 5.618 10.777 -16.912 1.00 90.31 137 ASP A C 1
ATOM 1059 O O . ASP A 1 137 ? 5.729 11.610 -17.809 1.00 90.31 137 ASP A O 1
ATOM 1063 N N . ASP A 1 138 ? 6.522 10.651 -15.942 1.00 89.12 138 ASP A N 1
ATOM 1064 C CA . ASP A 1 138 ? 7.758 11.418 -15.843 1.00 89.12 138 ASP A CA 1
ATOM 1065 C C . ASP A 1 138 ? 8.966 10.489 -16.053 1.00 89.12 138 ASP A C 1
ATOM 1067 O O . ASP A 1 138 ? 9.514 9.923 -15.097 1.00 89.12 138 ASP A O 1
ATOM 1071 N N . PRO A 1 139 ? 9.430 10.329 -17.304 1.00 88.25 139 PRO A N 1
ATOM 1072 C CA . PRO A 1 139 ? 10.517 9.409 -17.610 1.00 88.25 139 PRO A CA 1
ATOM 1073 C C . PRO A 1 139 ? 11.825 9.746 -16.883 1.00 88.25 139 PRO A C 1
ATOM 1075 O O . PRO A 1 139 ? 12.619 8.837 -16.658 1.00 88.25 139 PRO A O 1
ATOM 1078 N N . ALA A 1 140 ? 12.047 11.000 -16.469 1.00 85.50 140 ALA A N 1
ATOM 1079 C CA . ALA A 1 140 ? 13.239 11.399 -15.717 1.00 85.50 140 ALA A CA 1
ATOM 1080 C C . ALA A 1 140 ? 13.172 11.005 -14.242 1.00 85.50 140 ALA A C 1
ATOM 1082 O O . ALA A 1 140 ? 14.202 10.726 -13.624 1.00 85.50 140 ALA A O 1
ATOM 1083 N N . ASN A 1 141 ? 11.974 10.955 -13.665 1.00 85.19 141 ASN A N 1
ATOM 1084 C CA . ASN A 1 141 ? 11.791 10.387 -12.337 1.00 85.19 141 ASN A CA 1
ATOM 1085 C C . ASN A 1 141 ? 11.759 8.858 -12.381 1.00 85.19 141 ASN A C 1
ATOM 1087 O O . ASN A 1 141 ? 12.410 8.221 -11.553 1.00 85.19 141 ASN A O 1
ATOM 1091 N N . LEU A 1 142 ? 11.123 8.260 -13.392 1.00 89.56 142 LEU A N 1
ATOM 1092 C CA . LEU A 1 142 ? 11.108 6.809 -13.559 1.00 89.56 142 LEU A CA 1
ATOM 1093 C C . LEU A 1 142 ? 12.511 6.242 -13.800 1.00 89.56 142 LEU A C 1
ATOM 1095 O O . LEU A 1 142 ? 12.852 5.206 -13.232 1.00 89.56 142 LEU A O 1
ATOM 1099 N N . SER A 1 143 ? 13.355 6.936 -14.574 1.00 90.75 143 SER A N 1
ATOM 1100 C CA . SER A 1 143 ? 14.719 6.489 -14.887 1.00 90.75 143 SER A CA 1
ATOM 1101 C C . SER A 1 143 ? 15.597 6.313 -13.648 1.00 90.75 143 SER A C 1
ATOM 1103 O O . SER A 1 143 ? 16.563 5.554 -13.700 1.00 90.75 143 SER A O 1
ATOM 1105 N N . LYS A 1 144 ? 15.283 7.001 -12.541 1.00 85.62 144 LYS A N 1
ATOM 1106 C CA . LYS A 1 144 ? 15.997 6.880 -11.259 1.00 85.62 144 LYS A CA 1
ATOM 1107 C C . LYS A 1 144 ? 15.681 5.568 -10.543 1.00 85.62 144 LYS A C 1
ATOM 1109 O O . LYS A 1 144 ? 16.475 5.135 -9.711 1.00 85.62 144 LYS A O 1
ATOM 1114 N N . LEU A 1 145 ? 14.551 4.940 -10.869 1.00 84.69 145 LEU A N 1
ATOM 1115 C CA . LEU A 1 145 ? 14.063 3.693 -10.267 1.00 84.69 145 LEU A CA 1
ATOM 1116 C C . LEU A 1 145 ? 14.546 2.446 -11.017 1.00 84.69 145 LEU A C 1
ATOM 1118 O O . LEU A 1 145 ? 14.254 1.327 -10.603 1.00 84.69 145 LEU A O 1
ATOM 1122 N N . VAL A 1 146 ? 15.268 2.629 -12.122 1.00 88.56 146 VAL A N 1
ATOM 1123 C CA . VAL A 1 146 ? 15.765 1.552 -12.979 1.00 88.56 146 VAL A CA 1
ATOM 1124 C C . VAL A 1 146 ? 17.137 1.073 -12.510 1.00 88.56 146 VAL A C 1
ATOM 1126 O O . VAL A 1 146 ? 18.026 1.876 -12.214 1.00 88.56 146 VAL A O 1
ATOM 1129 N N . LEU A 1 147 ? 17.320 -0.246 -12.477 1.00 86.38 147 LEU A N 1
ATOM 1130 C CA . LEU A 1 147 ? 18.609 -0.895 -12.257 1.00 86.38 147 LEU A CA 1
ATOM 1131 C C . LEU A 1 147 ? 19.229 -1.225 -13.608 1.00 86.38 147 LEU A C 1
ATOM 1133 O O . LEU A 1 147 ? 19.013 -2.298 -14.165 1.00 86.38 147 LEU A O 1
ATOM 1137 N N . TYR A 1 148 ? 19.973 -0.270 -14.154 1.00 86.12 148 TYR A N 1
ATOM 1138 C CA . TYR A 1 148 ? 20.674 -0.481 -15.413 1.00 86.12 148 TYR A CA 1
ATOM 1139 C C . TYR A 1 148 ? 21.769 -1.552 -15.286 1.00 86.12 148 TYR A C 1
ATOM 1141 O O . TYR A 1 148 ? 22.413 -1.644 -14.237 1.00 86.12 148 TYR A O 1
ATOM 1149 N N . PRO A 1 149 ? 22.038 -2.307 -16.365 1.00 93.88 149 PRO A N 1
ATOM 1150 C CA . PRO A 1 149 ? 21.363 -2.259 -17.667 1.00 93.88 149 PRO A CA 1
ATOM 1151 C C . PRO A 1 149 ? 20.013 -3.000 -17.667 1.00 93.88 149 PRO A C 1
ATOM 1153 O O . PRO A 1 149 ? 19.861 -4.014 -16.991 1.00 93.88 149 PRO A O 1
ATOM 1156 N N . ILE A 1 150 ? 19.057 -2.542 -18.484 1.00 92.44 150 ILE A N 1
ATOM 1157 C CA . ILE A 1 150 ? 17.780 -3.247 -18.711 1.00 92.44 150 ILE A CA 1
ATOM 1158 C C . ILE A 1 150 ? 17.521 -3.501 -20.196 1.00 92.44 150 ILE A C 1
ATOM 1160 O O . ILE A 1 150 ? 18.181 -2.939 -21.071 1.00 92.44 150 ILE A O 1
ATOM 1164 N N . VAL A 1 151 ? 16.506 -4.318 -20.478 1.00 86.88 151 VAL A N 1
ATOM 1165 C CA . VAL A 1 151 ? 15.947 -4.494 -21.823 1.00 86.88 151 VAL A CA 1
ATOM 1166 C C . VAL A 1 151 ? 14.521 -3.954 -21.849 1.00 86.88 151 VAL A C 1
ATOM 1168 O O . VAL A 1 151 ? 13.686 -4.353 -21.027 1.00 86.88 151 VAL A O 1
ATOM 1171 N N . LEU A 1 152 ? 14.255 -3.063 -22.806 1.00 90.50 152 LEU A N 1
ATOM 1172 C CA . LEU A 1 152 ? 12.907 -2.632 -23.166 1.00 90.50 152 LEU A CA 1
ATOM 1173 C C . LEU A 1 152 ? 12.375 -3.533 -24.275 1.00 90.50 152 LEU A C 1
ATOM 1175 O O . LEU A 1 152 ? 13.049 -3.733 -25.285 1.00 90.50 152 LEU A O 1
ATOM 1179 N N . ARG A 1 153 ? 11.163 -4.052 -24.091 1.00 88.31 153 ARG A N 1
ATOM 1180 C CA . ARG A 1 153 ? 10.480 -4.900 -25.072 1.00 88.31 153 ARG A CA 1
ATOM 1181 C C . ARG A 1 153 ? 9.213 -4.217 -25.540 1.00 88.31 153 ARG A C 1
ATOM 1183 O O . ARG A 1 153 ? 8.462 -3.699 -24.719 1.00 88.31 153 ARG A O 1
ATOM 1190 N N . SER A 1 154 ? 8.933 -4.231 -26.833 1.00 85.00 154 SER A N 1
ATOM 1191 C CA . SER A 1 154 ? 7.672 -3.704 -27.371 1.00 85.00 154 SER A CA 1
ATOM 1192 C C . SER A 1 154 ? 7.183 -4.526 -28.552 1.00 85.00 154 SER A C 1
ATOM 1194 O O . SER A 1 154 ? 7.995 -5.084 -29.287 1.00 85.00 154 SER A O 1
ATOM 1196 N N . GLY A 1 155 ? 5.870 -4.541 -28.766 1.00 73.62 155 GLY A N 1
ATOM 1197 C CA . GLY A 1 155 ? 5.232 -5.354 -29.800 1.00 73.62 155 GLY A CA 1
ATOM 1198 C C . GLY A 1 155 ? 4.727 -6.698 -29.272 1.00 73.62 155 GLY A C 1
ATOM 1199 O O . GLY A 1 155 ? 4.974 -7.078 -28.131 1.00 73.62 155 GLY A O 1
ATOM 1200 N N . VAL A 1 156 ? 3.971 -7.407 -30.105 1.00 69.19 156 VAL A N 1
ATOM 1201 C CA . VAL A 1 156 ? 3.404 -8.726 -29.779 1.00 69.19 156 VAL A CA 1
ATOM 1202 C C . VAL A 1 156 ? 4.436 -9.834 -29.998 1.00 69.19 156 VAL A C 1
ATOM 1204 O O . VAL A 1 156 ? 5.400 -9.630 -30.731 1.00 69.19 156 VAL A O 1
ATOM 1207 N N . ALA A 1 157 ? 4.215 -11.017 -29.416 1.00 62.84 157 ALA A N 1
ATOM 1208 C CA . ALA A 1 157 ? 5.163 -12.142 -29.422 1.00 62.84 157 ALA A CA 1
ATOM 1209 C C . ALA A 1 157 ? 5.762 -12.486 -30.807 1.00 62.84 157 ALA A C 1
ATOM 1211 O O . ALA A 1 157 ? 6.905 -12.917 -30.901 1.00 62.84 157 ALA A O 1
ATOM 1212 N N . GLU A 1 158 ? 5.014 -12.264 -31.890 1.00 67.94 158 GLU A N 1
ATOM 1213 C CA . GLU A 1 158 ? 5.428 -12.546 -33.273 1.00 67.94 158 GLU A CA 1
ATOM 1214 C C . GLU A 1 158 ? 6.364 -11.479 -33.880 1.00 67.94 158 GLU A C 1
ATOM 1216 O O . GLU A 1 158 ? 7.048 -11.744 -34.867 1.00 67.94 158 GLU A O 1
ATOM 1221 N N . ARG A 1 159 ? 6.381 -10.262 -33.321 1.00 72.62 159 ARG A N 1
ATOM 1222 C CA . ARG A 1 159 ? 7.189 -9.106 -33.754 1.00 72.62 159 ARG A CA 1
ATOM 1223 C C . ARG A 1 159 ? 7.608 -8.277 -32.538 1.00 72.62 159 ARG A C 1
ATOM 1225 O O . ARG A 1 159 ? 7.244 -7.108 -32.406 1.00 72.62 159 ARG A O 1
ATOM 1232 N N . GLN A 1 160 ? 8.352 -8.914 -31.643 1.00 79.69 160 GLN A N 1
ATOM 1233 C CA . GLN A 1 160 ? 8.890 -8.275 -30.451 1.00 79.69 160 GLN A CA 1
ATOM 1234 C C . GLN A 1 160 ? 10.209 -7.574 -30.789 1.00 79.69 160 GLN A C 1
ATOM 1236 O O . GLN A 1 160 ? 11.152 -8.195 -31.276 1.00 79.69 160 GLN A O 1
ATOM 1241 N N . GLU A 1 161 ? 10.269 -6.273 -30.538 1.00 86.50 161 GLU A N 1
ATOM 1242 C CA . GLU A 1 161 ? 11.497 -5.489 -30.622 1.00 86.50 161 GLU A CA 1
ATOM 1243 C C . GLU A 1 161 ? 12.121 -5.403 -29.229 1.00 86.50 161 GLU A C 1
ATOM 1245 O O . GLU A 1 161 ? 11.432 -5.066 -28.263 1.00 86.50 161 GLU A O 1
ATOM 1250 N N . GLU A 1 162 ? 13.416 -5.704 -29.131 1.00 90.88 162 GLU A N 1
ATOM 1251 C CA . GLU A 1 162 ? 14.188 -5.591 -27.896 1.00 90.88 162 GLU A CA 1
ATOM 1252 C C . GLU A 1 162 ? 15.256 -4.513 -28.047 1.00 90.88 162 GLU A C 1
ATOM 1254 O O . GLU A 1 162 ? 16.032 -4.520 -29.003 1.00 90.88 162 GLU A O 1
ATOM 1259 N N . VAL A 1 163 ? 15.313 -3.595 -27.085 1.00 92.56 163 VAL A N 1
ATOM 1260 C CA . VAL A 1 163 ? 16.342 -2.557 -27.029 1.00 92.56 163 VAL A CA 1
ATOM 1261 C C . VAL A 1 163 ? 17.099 -2.657 -25.720 1.00 92.56 163 VAL A C 1
ATOM 1263 O O . VAL A 1 163 ? 16.508 -2.597 -24.640 1.00 92.56 163 VAL A O 1
ATOM 1266 N N . ALA A 1 164 ? 18.419 -2.787 -25.826 1.00 94.00 164 ALA A N 1
ATOM 1267 C CA . ALA A 1 164 ? 19.315 -2.686 -24.687 1.00 94.00 164 ALA A CA 1
ATOM 1268 C C . ALA A 1 164 ? 19.387 -1.232 -24.211 1.00 94.00 164 ALA A C 1
ATOM 1270 O O . ALA A 1 164 ? 19.624 -0.317 -24.999 1.00 94.00 164 ALA A O 1
ATOM 1271 N N . VAL A 1 165 ? 19.213 -1.032 -22.910 1.00 96.44 165 VAL A N 1
ATOM 1272 C CA . VAL A 1 165 ? 19.263 0.278 -22.267 1.00 96.44 165 VAL A CA 1
ATOM 1273 C C . VAL A 1 165 ? 20.349 0.235 -21.192 1.00 96.44 165 VAL A C 1
ATOM 1275 O O . VAL A 1 165 ? 20.099 -0.258 -20.088 1.00 96.44 165 VAL A O 1
ATOM 1278 N N . PRO A 1 166 ? 21.574 0.691 -21.511 1.00 94.62 166 PRO A N 1
ATOM 1279 C CA . PRO A 1 166 ? 22.712 0.605 -20.603 1.00 94.62 166 PRO A CA 1
ATOM 1280 C C . PRO A 1 166 ? 22.705 1.683 -19.513 1.00 94.62 166 PRO A C 1
ATOM 1282 O O . PRO A 1 166 ? 23.386 1.519 -18.506 1.00 94.62 166 PRO A O 1
ATOM 1285 N N . ASP A 1 167 ? 21.960 2.775 -19.703 1.00 94.25 167 ASP A N 1
ATOM 1286 C CA . ASP A 1 167 ? 21.969 3.934 -18.815 1.00 94.25 167 ASP A CA 1
ATOM 1287 C C . ASP A 1 167 ? 20.672 4.759 -18.890 1.00 94.25 167 ASP A C 1
ATOM 1289 O O . ASP A 1 167 ? 19.794 4.545 -19.733 1.00 94.25 167 ASP A O 1
ATOM 1293 N N . ALA A 1 168 ? 20.571 5.744 -17.992 1.00 93.88 168 ALA A N 1
ATOM 1294 C CA . ALA A 1 168 ? 19.425 6.641 -17.900 1.00 93.88 168 ALA A CA 1
ATOM 1295 C C . ALA A 1 168 ? 19.240 7.536 -19.134 1.00 93.88 168 ALA A C 1
ATOM 1297 O O . ALA A 1 168 ? 18.107 7.867 -19.472 1.00 93.88 168 ALA A O 1
ATOM 1298 N N . ALA A 1 169 ? 20.316 7.917 -19.828 1.00 95.75 169 ALA A N 1
ATOM 1299 C CA . ALA A 1 169 ? 20.207 8.752 -21.023 1.00 95.75 169 ALA A CA 1
ATOM 1300 C C . ALA A 1 169 ? 19.520 7.983 -22.160 1.00 95.75 169 ALA A C 1
ATOM 1302 O O . ALA A 1 169 ? 18.581 8.483 -22.781 1.00 95.75 169 ALA A O 1
ATOM 1303 N N . THR A 1 170 ? 19.929 6.731 -22.365 1.00 96.31 170 THR A N 1
ATOM 1304 C CA . THR A 1 170 ? 19.312 5.820 -23.331 1.00 96.31 170 THR A CA 1
ATOM 1305 C C . THR A 1 170 ? 17.871 5.503 -22.937 1.00 96.31 170 THR A C 1
ATOM 1307 O O . THR A 1 170 ? 16.991 5.465 -23.796 1.00 96.31 170 THR A O 1
ATOM 1310 N N . PHE A 1 171 ? 17.600 5.343 -21.636 1.00 95.56 171 PHE A N 1
ATOM 1311 C CA . PHE A 1 171 ? 16.247 5.116 -21.133 1.00 95.56 171 PHE A CA 1
ATOM 1312 C C . PHE A 1 171 ? 15.297 6.246 -21.506 1.00 95.56 171 PHE A C 1
ATOM 1314 O O . PHE A 1 171 ? 14.221 5.976 -22.019 1.00 95.56 171 PHE A O 1
ATOM 1321 N N . LEU A 1 172 ? 15.686 7.504 -21.282 1.00 94.75 172 LEU A N 1
ATOM 1322 C CA . LEU A 1 172 ? 14.841 8.661 -21.586 1.00 94.75 172 LEU A CA 1
ATOM 1323 C C . LEU A 1 172 ? 14.431 8.702 -23.062 1.00 94.75 172 LEU A C 1
ATOM 1325 O O . LEU A 1 172 ? 13.259 8.924 -23.368 1.00 94.75 172 LEU A O 1
ATOM 1329 N N . ILE A 1 173 ? 15.387 8.439 -23.957 1.00 94.06 173 ILE A N 1
ATOM 1330 C CA . ILE A 1 173 ? 15.173 8.420 -25.408 1.00 94.06 173 ILE A CA 1
ATOM 1331 C C . ILE A 1 173 ? 14.204 7.297 -25.788 1.00 94.06 173 ILE A C 1
ATOM 1333 O O . ILE A 1 173 ? 13.196 7.525 -26.460 1.00 94.06 173 ILE A O 1
ATOM 1337 N N . GLU A 1 174 ? 14.498 6.076 -25.349 1.00 93.56 174 GLU A N 1
ATOM 1338 C CA . GLU A 1 174 ? 13.741 4.895 -25.755 1.00 93.56 174 GLU A CA 1
ATOM 1339 C C . GLU A 1 174 ? 12.366 4.819 -25.101 1.00 93.56 174 GLU A C 1
ATOM 1341 O O . GLU A 1 174 ? 11.393 4.438 -25.751 1.00 93.56 174 GLU A O 1
ATOM 1346 N N . TYR A 1 175 ? 12.263 5.233 -23.839 1.00 90.56 175 TYR A N 1
ATOM 1347 C CA . TYR A 1 175 ? 11.000 5.292 -23.127 1.00 90.56 175 TYR A CA 1
ATOM 1348 C C . TYR A 1 175 ? 10.054 6.268 -23.815 1.00 90.56 175 TYR A C 1
ATOM 1350 O O . TYR A 1 175 ? 8.959 5.868 -24.173 1.00 90.56 175 TYR A O 1
ATOM 1358 N N . GLN A 1 176 ? 10.470 7.504 -24.109 1.00 88.62 176 GLN A N 1
ATOM 1359 C CA . GLN A 1 176 ? 9.605 8.462 -24.812 1.00 88.62 176 GLN A CA 1
ATOM 1360 C C . GLN A 1 176 ? 9.215 7.995 -26.219 1.00 88.62 176 GLN A C 1
ATOM 1362 O O . GLN A 1 176 ? 8.076 8.199 -26.634 1.00 88.62 176 GLN A O 1
ATOM 1367 N N . ARG A 1 177 ? 10.127 7.331 -26.941 1.00 89.44 177 ARG A N 1
ATOM 1368 C CA . ARG A 1 177 ? 9.846 6.774 -28.273 1.00 89.44 177 ARG A CA 1
ATOM 1369 C C . ARG A 1 177 ? 8.769 5.685 -28.245 1.00 89.44 177 ARG A C 1
ATOM 1371 O O . ARG A 1 177 ? 8.049 5.522 -29.228 1.00 89.44 177 ARG A O 1
ATOM 1378 N N . ARG A 1 178 ? 8.694 4.920 -27.155 1.00 88.25 178 ARG A N 1
ATOM 1379 C CA . ARG A 1 178 ? 7.880 3.698 -27.048 1.00 88.25 178 ARG A CA 1
ATOM 1380 C C . ARG A 1 178 ? 6.712 3.812 -26.066 1.00 88.25 178 ARG A C 1
ATOM 1382 O O . ARG A 1 178 ? 5.845 2.941 -26.062 1.00 88.25 178 ARG A O 1
ATOM 1389 N N . LEU A 1 179 ? 6.666 4.865 -25.249 1.00 87.00 179 LEU A N 1
ATOM 1390 C CA . LEU A 1 179 ? 5.634 5.086 -24.244 1.00 87.00 179 LEU A CA 1
ATOM 1391 C C . LEU A 1 179 ? 4.273 5.239 -24.913 1.00 87.00 179 LEU A C 1
ATOM 1393 O O . LEU A 1 179 ? 4.037 6.171 -25.680 1.00 87.00 179 LEU A O 1
ATOM 1397 N N . THR A 1 180 ? 3.346 4.351 -24.570 1.00 84.88 180 THR A N 1
ATOM 1398 C CA . THR A 1 180 ? 1.965 4.434 -25.041 1.00 84.88 180 THR A CA 1
ATOM 1399 C C . THR A 1 180 ? 1.035 4.862 -23.916 1.00 84.88 180 THR A C 1
ATOM 1401 O O . THR A 1 180 ? 1.231 4.516 -22.748 1.00 84.88 180 THR A O 1
ATOM 1404 N N . THR A 1 181 ? -0.048 5.556 -24.268 1.00 86.44 181 THR A N 1
ATOM 1405 C CA . THR A 1 181 ? -1.128 5.874 -23.321 1.00 86.44 181 THR A CA 1
ATOM 1406 C C . THR A 1 181 ? -1.699 4.608 -22.681 1.00 86.44 181 THR A C 1
ATOM 1408 O O . THR A 1 181 ? -2.036 4.616 -21.501 1.00 86.44 181 THR A O 1
ATOM 1411 N N . ALA A 1 182 ? -1.767 3.502 -23.430 1.00 86.06 182 ALA A N 1
ATOM 1412 C CA . ALA A 1 182 ? -2.238 2.218 -22.920 1.00 86.06 182 ALA A CA 1
ATOM 1413 C C . ALA A 1 182 ? -1.314 1.647 -21.833 1.00 86.06 182 ALA A C 1
ATOM 1415 O O . ALA A 1 182 ? -1.812 1.184 -20.809 1.00 86.06 182 ALA A O 1
ATOM 1416 N N . PHE A 1 183 ? 0.008 1.726 -22.018 1.00 89.44 183 PHE A N 1
ATOM 1417 C CA . PHE A 1 183 ? 0.985 1.322 -21.007 1.00 89.44 183 PHE A CA 1
ATOM 1418 C C . PHE A 1 183 ? 0.884 2.195 -19.751 1.00 89.44 183 PHE A C 1
ATOM 1420 O O . PHE A 1 183 ? 0.734 1.665 -18.653 1.00 89.44 183 PHE A O 1
ATOM 1427 N N . VAL A 1 184 ? 0.896 3.524 -19.913 1.00 90.50 184 VAL A N 1
ATOM 1428 C CA . VAL A 1 184 ? 0.782 4.478 -18.792 1.00 90.50 184 VAL A CA 1
ATOM 1429 C C . VAL A 1 184 ? -0.482 4.211 -17.986 1.00 90.50 184 VAL A C 1
ATOM 1431 O O . VAL A 1 184 ? -0.434 4.150 -16.759 1.00 90.50 184 VAL A O 1
ATOM 1434 N N . ARG A 1 185 ? -1.607 4.001 -18.677 1.00 88.19 185 ARG A N 1
ATOM 1435 C CA . ARG A 1 185 ? -2.887 3.686 -18.049 1.00 88.19 185 ARG A CA 1
ATOM 1436 C C . ARG A 1 185 ? -2.837 2.359 -17.299 1.00 88.19 185 ARG A C 1
ATOM 1438 O O . ARG A 1 185 ? -3.243 2.312 -16.147 1.00 88.19 185 ARG A O 1
ATOM 1445 N N . ALA A 1 186 ? -2.298 1.309 -17.920 1.00 85.00 186 ALA A N 1
ATOM 1446 C CA . ALA A 1 186 ? -2.168 -0.001 -17.287 1.00 85.00 186 ALA A CA 1
ATOM 1447 C C . ALA A 1 186 ? -1.332 0.059 -15.999 1.00 85.00 186 ALA A C 1
ATOM 1449 O O . ALA A 1 186 ? -1.660 -0.620 -15.037 1.00 85.00 186 ALA A O 1
ATOM 1450 N N . VAL A 1 187 ? -0.286 0.889 -15.962 1.00 87.38 187 VAL A N 1
ATOM 1451 C CA . VAL A 1 187 ? 0.536 1.087 -14.760 1.00 87.38 187 VAL A CA 1
ATOM 1452 C C . VAL A 1 187 ? -0.181 1.936 -13.713 1.00 87.38 187 VAL A C 1
ATOM 1454 O O . VAL A 1 187 ? -0.203 1.554 -12.547 1.00 87.38 187 VAL A O 1
ATOM 1457 N N . ARG A 1 188 ? -0.796 3.059 -14.101 1.00 84.69 188 ARG A N 1
ATOM 1458 C CA . ARG A 1 188 ? -1.464 3.975 -13.159 1.00 84.69 188 ARG A CA 1
ATOM 1459 C C . ARG A 1 188 ? -2.725 3.397 -12.529 1.00 84.69 188 ARG A C 1
ATOM 1461 O O . ARG A 1 188 ? -2.955 3.623 -11.348 1.00 84.69 188 ARG A O 1
ATOM 1468 N N . GLU A 1 189 ? -3.547 2.714 -13.317 1.00 82.81 189 GLU A N 1
ATOM 1469 C CA . GLU A 1 189 ? -4.888 2.282 -12.903 1.00 82.81 189 GLU A CA 1
ATOM 1470 C C . GLU A 1 189 ? -4.912 0.877 -12.298 1.00 82.81 189 GLU A C 1
ATOM 1472 O O . GLU A 1 189 ? -5.937 0.464 -11.757 1.00 82.81 189 GLU A O 1
ATOM 1477 N N . GLU A 1 190 ? -3.813 0.121 -12.378 1.00 72.38 190 GLU A N 1
ATOM 1478 C CA . GLU A 1 190 ? -3.743 -1.177 -11.718 1.00 72.38 190 GLU A CA 1
ATOM 1479 C C . GLU A 1 190 ? -3.925 -0.990 -10.202 1.00 72.38 190 GLU A C 1
ATOM 1481 O O . GLU A 1 190 ? -3.187 -0.209 -9.592 1.00 72.38 190 GLU A O 1
ATOM 1486 N N . PRO A 1 191 ? -4.852 -1.711 -9.554 1.00 62.12 191 PRO A N 1
ATOM 1487 C CA . PRO A 1 191 ? -4.953 -1.675 -8.103 1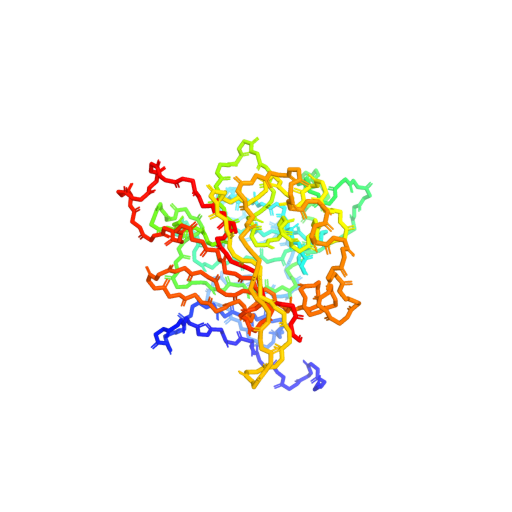.00 62.12 191 PRO A CA 1
ATOM 1488 C C . PRO A 1 191 ? -3.693 -2.289 -7.487 1.00 62.12 191 PRO A C 1
ATOM 1490 O O . PRO A 1 191 ? -3.160 -3.272 -7.998 1.00 62.12 191 PRO A O 1
ATOM 1493 N N . MET A 1 192 ? -3.209 -1.762 -6.361 1.00 61.84 192 MET A N 1
ATOM 1494 C CA . MET A 1 192 ? -2.018 -2.319 -5.696 1.00 61.84 192 MET A CA 1
ATOM 1495 C C . MET A 1 192 ? -2.174 -3.799 -5.305 1.00 61.84 192 MET A C 1
ATOM 1497 O O . MET A 1 192 ? -1.185 -4.516 -5.186 1.00 61.84 192 MET A O 1
ATOM 1501 N N . GLN A 1 193 ? -3.409 -4.293 -5.192 1.00 51.66 193 GLN A N 1
ATOM 1502 C CA . GLN A 1 193 ? -3.690 -5.708 -4.930 1.00 51.66 193 GLN A CA 1
ATOM 1503 C C . GLN A 1 193 ? -3.479 -6.627 -6.149 1.00 51.66 193 GLN A C 1
ATOM 1505 O O . GLN A 1 193 ? -3.491 -7.844 -5.992 1.00 51.66 193 GLN A O 1
ATOM 1510 N N . ALA A 1 194 ? -3.311 -6.075 -7.354 1.00 52.44 194 ALA A N 1
ATOM 1511 C CA . ALA A 1 194 ? -3.068 -6.841 -8.579 1.00 52.44 194 ALA A CA 1
ATOM 1512 C C . ALA A 1 194 ? -1.575 -7.012 -8.911 1.00 52.44 194 ALA A C 1
ATOM 1514 O O . ALA A 1 194 ? -1.248 -7.708 -9.871 1.00 52.44 194 ALA A O 1
ATOM 1515 N N . VAL A 1 195 ? -0.673 -6.428 -8.111 1.00 63.19 195 VAL A N 1
ATOM 1516 C CA . VAL A 1 195 ? 0.773 -6.625 -8.268 1.00 63.19 195 VAL A CA 1
ATOM 1517 C C . VAL A 1 195 ? 1.112 -8.089 -7.998 1.00 63.19 195 VAL A C 1
ATOM 1519 O O . VAL A 1 195 ? 0.856 -8.615 -6.914 1.00 63.19 195 VAL A O 1
ATOM 1522 N N . LEU A 1 196 ? 1.689 -8.756 -8.994 1.00 55.94 196 LEU A N 1
ATOM 1523 C CA . LEU A 1 196 ? 2.049 -10.169 -8.910 1.00 55.94 196 LEU A CA 1
ATOM 1524 C C . LEU A 1 196 ? 3.449 -10.292 -8.320 1.00 55.94 196 LEU A C 1
ATOM 1526 O O . LEU A 1 196 ? 4.380 -9.695 -8.845 1.00 55.94 196 LEU A O 1
ATOM 1530 N N . ILE A 1 197 ? 3.622 -11.071 -7.257 1.00 62.75 197 ILE A N 1
ATOM 1531 C CA . ILE A 1 197 ? 4.904 -11.195 -6.550 1.00 62.75 197 ILE A CA 1
ATOM 1532 C C . ILE A 1 197 ? 5.284 -12.672 -6.466 1.00 62.75 197 ILE A C 1
ATOM 1534 O O . ILE A 1 197 ? 4.433 -13.517 -6.186 1.00 62.75 197 ILE A O 1
ATOM 1538 N N . ASN A 1 198 ? 6.557 -12.983 -6.702 1.00 52.47 198 ASN A N 1
ATOM 1539 C CA . ASN A 1 198 ? 7.140 -14.300 -6.461 1.00 52.47 198 ASN A CA 1
ATOM 1540 C C . ASN A 1 198 ? 8.581 -14.173 -5.940 1.00 52.47 198 ASN A C 1
ATOM 1542 O O . ASN A 1 198 ? 9.105 -13.069 -5.796 1.00 52.47 198 ASN A O 1
ATOM 1546 N N . ASP A 1 199 ? 9.240 -15.311 -5.721 1.00 55.09 199 ASP A N 1
ATOM 1547 C CA . ASP A 1 199 ? 10.616 -15.374 -5.205 1.00 55.09 199 ASP A CA 1
ATOM 1548 C C . ASP A 1 199 ? 11.664 -14.679 -6.101 1.00 55.09 199 ASP A C 1
ATOM 1550 O O . ASP A 1 199 ? 12.792 -14.447 -5.671 1.00 55.09 199 ASP A O 1
ATOM 1554 N N . ASN A 1 200 ? 11.313 -14.333 -7.344 1.00 60.44 200 ASN A N 1
ATOM 1555 C CA . ASN A 1 200 ? 12.210 -13.709 -8.316 1.00 60.44 200 ASN A CA 1
ATOM 1556 C C . ASN A 1 200 ? 11.950 -12.207 -8.514 1.00 60.44 200 ASN A C 1
ATOM 1558 O O . ASN A 1 200 ? 12.732 -11.549 -9.207 1.00 60.44 200 ASN A O 1
ATOM 1562 N N . GLY A 1 201 ? 10.861 -11.655 -7.971 1.00 68.44 201 GLY A N 1
ATOM 1563 C CA . GLY A 1 201 ? 10.514 -10.253 -8.173 1.00 68.44 201 GLY A CA 1
ATOM 1564 C C . GLY A 1 201 ? 9.019 -9.945 -8.121 1.00 68.44 201 GLY A C 1
ATOM 1565 O O . GLY A 1 201 ? 8.196 -10.767 -7.718 1.00 68.44 201 GLY A O 1
ATOM 1566 N N . ALA A 1 202 ? 8.673 -8.735 -8.557 1.00 75.44 202 ALA A N 1
ATOM 1567 C CA . ALA A 1 202 ? 7.297 -8.284 -8.711 1.00 75.44 202 ALA A CA 1
ATOM 1568 C C . ALA A 1 202 ? 7.003 -7.823 -10.135 1.00 75.44 202 ALA A C 1
ATOM 1570 O O . ALA A 1 202 ? 7.780 -7.093 -10.749 1.00 75.44 202 ALA A O 1
ATOM 1571 N N . ALA A 1 203 ? 5.839 -8.218 -10.629 1.00 72.88 203 ALA A N 1
ATOM 1572 C CA . ALA A 1 203 ? 5.247 -7.790 -11.878 1.00 72.88 203 ALA A CA 1
ATOM 1573 C C . ALA A 1 203 ? 4.134 -6.774 -11.599 1.00 72.88 203 ALA A C 1
ATOM 1575 O O . ALA A 1 203 ? 3.128 -7.088 -10.964 1.00 72.88 203 ALA A O 1
ATOM 1576 N N . LEU A 1 204 ? 4.307 -5.575 -12.146 1.00 80.25 204 LEU A N 1
ATOM 1577 C CA . LEU A 1 204 ? 3.281 -4.540 -12.219 1.00 80.25 204 LEU A CA 1
ATOM 1578 C C . LEU A 1 204 ? 2.605 -4.547 -13.588 1.00 80.25 204 LEU A C 1
ATOM 1580 O O . LEU A 1 204 ? 3.205 -4.915 -14.606 1.00 80.25 204 LEU A O 1
ATOM 1584 N N . ALA A 1 205 ? 1.380 -4.046 -13.608 1.00 81.12 205 ALA A N 1
ATOM 1585 C CA . ALA A 1 205 ? 0.541 -3.811 -14.771 1.00 81.12 205 ALA A CA 1
ATOM 1586 C C . ALA A 1 205 ? 0.409 -5.051 -15.660 1.00 81.12 205 ALA A C 1
ATOM 1588 O O . ALA A 1 205 ? 0.614 -4.990 -16.873 1.00 81.12 205 ALA A O 1
ATOM 1589 N N . GLY A 1 206 ? 0.126 -6.201 -15.045 1.00 72.25 206 GLY A N 1
ATOM 1590 C CA . GLY A 1 206 ? 0.056 -7.482 -15.754 1.00 72.25 206 GLY A CA 1
ATOM 1591 C C . GLY A 1 206 ? 1.391 -7.935 -16.365 1.00 72.25 206 GLY A C 1
ATOM 1592 O O . GLY A 1 206 ? 1.401 -8.552 -17.427 1.00 72.25 206 GLY A O 1
ATOM 1593 N N . GLY A 1 207 ? 2.521 -7.606 -15.726 1.00 76.56 207 GLY A N 1
ATOM 1594 C CA . GLY A 1 207 ? 3.865 -8.015 -16.162 1.00 76.56 207 GLY A CA 1
ATOM 1595 C C . GLY A 1 207 ? 4.563 -7.035 -17.106 1.00 76.56 207 GLY A C 1
ATOM 1596 O O . GLY A 1 207 ? 5.568 -7.373 -17.731 1.00 76.56 207 GLY A O 1
ATOM 1597 N N . ARG A 1 208 ? 4.054 -5.809 -17.222 1.00 88.06 208 ARG A N 1
ATOM 1598 C CA . ARG A 1 208 ? 4.660 -4.745 -18.032 1.00 88.06 208 ARG A CA 1
ATOM 1599 C C . ARG A 1 208 ? 5.868 -4.100 -17.375 1.00 88.06 208 ARG A C 1
ATOM 1601 O O . ARG A 1 208 ? 6.701 -3.554 -18.086 1.00 88.06 208 ARG A O 1
ATOM 1608 N N . ILE A 1 209 ? 5.982 -4.141 -16.053 1.00 88.38 209 ILE A N 1
ATOM 1609 C CA . ILE A 1 209 ? 7.189 -3.705 -15.345 1.00 88.38 209 ILE A CA 1
ATOM 1610 C C . ILE A 1 209 ? 7.600 -4.825 -14.398 1.00 88.38 209 ILE A C 1
ATOM 1612 O O . ILE A 1 209 ? 6.787 -5.280 -13.596 1.00 88.38 209 ILE A O 1
ATOM 1616 N N . TRP A 1 210 ? 8.856 -5.255 -14.507 1.00 84.81 210 TRP A N 1
ATOM 1617 C CA . TRP A 1 210 ? 9.467 -6.222 -13.602 1.00 84.81 210 TRP A CA 1
ATOM 1618 C C . TRP A 1 210 ? 10.388 -5.504 -12.617 1.00 84.81 210 TRP A C 1
ATOM 1620 O O . TRP A 1 210 ? 11.280 -4.753 -13.026 1.00 84.81 210 TRP A O 1
ATOM 1630 N N . ILE A 1 211 ? 10.169 -5.744 -11.328 1.00 83.25 211 ILE A N 1
ATOM 1631 C CA . ILE A 1 211 ? 10.954 -5.214 -10.215 1.00 83.25 211 ILE A CA 1
ATOM 1632 C C . ILE A 1 211 ? 11.730 -6.363 -9.589 1.00 83.25 211 ILE A C 1
ATOM 1634 O O . ILE A 1 211 ? 11.137 -7.376 -9.219 1.00 83.25 211 ILE A O 1
ATOM 1638 N N . ALA A 1 212 ? 13.041 -6.196 -9.437 1.00 74.81 212 ALA A N 1
ATOM 1639 C CA . ALA A 1 212 ? 13.877 -7.171 -8.752 1.00 74.81 212 ALA A CA 1
ATOM 1640 C C . ALA A 1 212 ? 15.106 -6.511 -8.091 1.00 74.81 212 ALA A C 1
ATOM 1642 O O . ALA A 1 212 ? 15.520 -5.435 -8.525 1.00 74.81 212 ALA A O 1
ATOM 1643 N N . PRO A 1 213 ? 15.705 -7.162 -7.076 1.00 61.44 213 PRO A N 1
ATOM 1644 C CA . PRO A 1 213 ? 15.091 -8.240 -6.300 1.00 61.44 213 PRO A CA 1
ATOM 1645 C C . PRO A 1 213 ? 13.898 -7.713 -5.486 1.00 61.44 213 PRO A C 1
ATOM 1647 O O . PRO A 1 213 ? 13.876 -6.553 -5.084 1.00 61.44 213 PRO A O 1
ATOM 1650 N N . VAL A 1 214 ? 12.902 -8.565 -5.247 1.00 58.88 214 VAL A N 1
ATOM 1651 C CA . VAL A 1 214 ? 11.910 -8.337 -4.191 1.00 58.88 214 VAL A CA 1
ATOM 1652 C C . VAL A 1 214 ? 12.391 -9.137 -3.001 1.00 58.88 214 VAL A C 1
ATOM 1654 O O . VAL A 1 214 ? 12.409 -10.365 -3.034 1.00 58.88 214 VAL A O 1
ATOM 1657 N N . CYS A 1 215 ? 12.914 -8.442 -2.000 1.00 55.00 215 CYS A N 1
ATOM 1658 C CA . CYS A 1 215 ? 13.495 -9.124 -0.862 1.00 55.00 215 CYS A CA 1
ATOM 1659 C C . CYS A 1 215 ? 12.381 -9.756 -0.017 1.00 55.00 215 CYS A C 1
ATOM 1661 O O . CYS A 1 215 ? 11.282 -9.230 0.071 1.00 55.00 215 CYS A O 1
ATOM 1663 N N . VAL A 1 216 ? 12.662 -10.915 0.571 1.00 47.81 216 VAL A N 1
ATOM 1664 C CA . VAL A 1 216 ? 11.782 -11.603 1.537 1.00 47.81 216 VAL A CA 1
ATOM 1665 C C . VAL A 1 216 ? 12.574 -12.096 2.759 1.00 47.81 216 VAL A C 1
ATOM 1667 O O . VAL A 1 216 ? 12.019 -12.708 3.667 1.00 47.81 216 VAL A O 1
ATOM 1670 N N . THR A 1 217 ? 13.889 -11.825 2.795 1.00 43.25 217 THR A N 1
ATOM 1671 C CA . THR A 1 217 ? 14.831 -12.225 3.853 1.00 43.25 217 THR A CA 1
ATOM 1672 C C . THR A 1 217 ? 15.815 -11.099 4.190 1.00 43.25 217 THR A C 1
ATOM 1674 O O . THR A 1 217 ? 16.175 -10.297 3.327 1.00 43.25 217 THR A O 1
ATOM 1677 N N . GLU A 1 218 ? 16.329 -11.087 5.428 1.00 46.59 218 GLU A N 1
ATOM 1678 C CA . GLU A 1 218 ? 17.331 -10.116 5.920 1.00 46.59 218 GLU A CA 1
ATOM 1679 C C . GLU A 1 218 ? 18.636 -10.111 5.103 1.00 46.59 218 GLU A C 1
ATOM 1681 O O . GLU A 1 218 ? 19.298 -9.086 4.971 1.00 46.59 218 GLU A O 1
ATOM 1686 N N . THR A 1 219 ? 18.994 -11.238 4.484 1.00 46.97 219 THR A N 1
ATOM 1687 C CA . THR A 1 219 ? 20.182 -11.366 3.622 1.00 46.97 219 THR A CA 1
ATOM 1688 C C . THR A 1 219 ? 20.083 -10.570 2.318 1.00 46.97 219 THR A C 1
ATOM 1690 O O . THR A 1 219 ? 21.105 -10.231 1.725 1.00 46.97 219 THR A O 1
ATOM 1693 N N . CYS A 1 220 ? 18.869 -10.248 1.867 1.00 46.88 220 CYS A N 1
ATOM 1694 C CA . CYS A 1 220 ? 18.630 -9.502 0.636 1.00 46.88 220 CYS A CA 1
ATOM 1695 C C . CYS A 1 220 ? 18.678 -7.977 0.847 1.00 46.88 220 CYS A C 1
ATOM 1697 O O . CYS A 1 220 ? 18.890 -7.249 -0.118 1.00 46.88 220 CYS A O 1
ATOM 1699 N N . ALA A 1 221 ? 18.611 -7.489 2.095 1.00 51.09 221 ALA A N 1
ATOM 1700 C CA . ALA A 1 221 ? 18.616 -6.060 2.441 1.00 51.09 221 ALA A CA 1
ATOM 1701 C C . ALA A 1 221 ? 19.856 -5.277 1.953 1.00 51.09 221 ALA A C 1
ATOM 1703 O O . ALA A 1 221 ? 19.856 -4.050 1.958 1.00 51.09 221 ALA A O 1
ATOM 1704 N N . GLN A 1 222 ? 20.912 -5.969 1.515 1.00 55.50 222 GLN A N 1
ATOM 1705 C CA . GLN A 1 222 ? 22.102 -5.357 0.916 1.00 55.50 222 GLN A CA 1
ATOM 1706 C C . GLN A 1 222 ? 21.950 -5.025 -0.581 1.00 55.50 222 GLN A C 1
ATOM 1708 O O . GLN A 1 222 ? 22.828 -4.375 -1.147 1.00 55.50 222 GLN A O 1
ATOM 1713 N N . HIS A 1 223 ? 20.867 -5.455 -1.237 1.00 57.66 223 HIS A N 1
ATOM 1714 C CA . HIS A 1 223 ? 20.636 -5.238 -2.665 1.00 57.66 223 HIS A CA 1
ATOM 1715 C C . HIS A 1 223 ? 19.521 -4.215 -2.892 1.00 57.66 223 HIS A C 1
ATOM 1717 O O . HIS A 1 223 ? 18.424 -4.328 -2.350 1.00 57.66 223 HIS A O 1
ATOM 1723 N N . ARG A 1 224 ? 19.793 -3.221 -3.742 1.00 69.50 224 ARG A N 1
ATOM 1724 C CA . ARG A 1 224 ? 18.809 -2.212 -4.148 1.00 69.50 224 ARG A CA 1
ATOM 1725 C C . ARG A 1 224 ? 17.755 -2.850 -5.057 1.00 69.50 224 ARG A C 1
ATOM 1727 O O . ARG A 1 224 ? 18.115 -3.357 -6.114 1.00 69.50 224 ARG A O 1
ATOM 1734 N N . ALA A 1 225 ? 16.479 -2.774 -4.681 1.00 74.88 225 ALA A N 1
ATOM 1735 C CA . ALA A 1 225 ? 15.359 -3.130 -5.552 1.00 74.88 225 ALA A CA 1
ATOM 1736 C C . ALA A 1 225 ? 15.096 -2.027 -6.590 1.00 74.88 225 ALA A C 1
ATOM 1738 O O . ALA A 1 225 ? 15.231 -0.836 -6.302 1.00 74.88 225 ALA A O 1
ATOM 1739 N N . GLY A 1 226 ? 14.695 -2.412 -7.799 1.00 79.94 226 GLY A N 1
ATOM 1740 C CA . GLY A 1 226 ? 14.350 -1.465 -8.855 1.00 79.94 226 GLY A CA 1
ATOM 1741 C C . GLY A 1 226 ? 13.833 -2.151 -10.111 1.00 79.94 226 GLY A C 1
ATOM 1742 O O . GLY A 1 226 ? 13.728 -3.378 -10.179 1.00 79.94 226 GLY A O 1
ATOM 1743 N N . ILE A 1 227 ? 13.480 -1.349 -11.112 1.00 88.25 227 ILE A N 1
ATOM 1744 C CA . ILE A 1 227 ? 13.000 -1.847 -12.400 1.00 88.25 227 ILE A CA 1
ATOM 1745 C C . ILE A 1 227 ? 14.154 -2.542 -13.119 1.00 88.25 227 ILE A C 1
ATOM 1747 O O . ILE A 1 227 ? 15.190 -1.929 -13.367 1.00 88.25 227 ILE A O 1
ATOM 1751 N N . THR A 1 228 ? 13.948 -3.795 -13.502 1.00 86.31 228 THR A N 1
ATOM 1752 C CA . THR A 1 228 ? 14.927 -4.604 -14.247 1.00 86.31 228 THR A CA 1
ATOM 1753 C C . THR A 1 228 ? 14.436 -4.972 -15.648 1.00 86.31 228 THR A C 1
ATOM 1755 O O . THR A 1 228 ? 15.231 -5.343 -16.511 1.00 86.31 228 THR A O 1
ATOM 1758 N N . SER A 1 229 ? 13.137 -4.821 -15.930 1.00 88.69 229 SER A N 1
ATOM 1759 C CA . SER A 1 229 ? 12.594 -4.946 -17.287 1.00 88.69 229 SER A CA 1
ATOM 1760 C C . SER A 1 229 ? 11.295 -4.163 -17.462 1.00 88.69 229 SER A C 1
ATOM 1762 O O . SER A 1 229 ? 10.518 -4.020 -16.516 1.00 88.69 229 SER A O 1
ATOM 1764 N N . ILE A 1 230 ? 11.052 -3.677 -18.684 1.00 90.75 230 ILE A N 1
ATOM 1765 C CA . ILE A 1 230 ? 9.792 -3.039 -19.077 1.00 90.75 230 ILE A CA 1
ATOM 1766 C C . ILE A 1 230 ? 9.313 -3.617 -20.411 1.00 90.75 230 ILE A C 1
ATOM 1768 O O . ILE A 1 230 ? 10.074 -3.689 -21.378 1.00 90.75 230 ILE A O 1
ATOM 1772 N N . ASN A 1 231 ? 8.028 -3.960 -20.464 1.00 87.75 231 ASN A N 1
ATOM 1773 C CA . ASN A 1 231 ? 7.330 -4.457 -21.637 1.00 87.75 231 ASN A CA 1
ATOM 1774 C C . ASN A 1 231 ? 6.182 -3.507 -22.036 1.00 87.75 231 ASN A C 1
ATOM 1776 O O . ASN A 1 231 ? 5.241 -3.272 -21.275 1.00 87.75 231 ASN A O 1
ATOM 1780 N N . MET A 1 232 ? 6.247 -2.970 -23.252 1.00 82.12 232 MET A N 1
ATOM 1781 C CA . MET A 1 232 ? 5.377 -1.917 -23.793 1.00 82.12 232 MET A CA 1
ATOM 1782 C C . MET A 1 232 ? 4.479 -2.431 -24.934 1.00 82.12 232 MET A C 1
ATOM 1784 O O . MET A 1 232 ? 4.440 -1.837 -26.010 1.00 82.12 232 MET A O 1
ATOM 1788 N N . PHE A 1 233 ? 3.803 -3.565 -24.731 1.00 74.62 233 PHE A N 1
ATOM 1789 C CA . PHE A 1 233 ? 2.915 -4.192 -25.728 1.00 74.62 233 PHE A CA 1
ATOM 1790 C C . PHE A 1 233 ? 1.433 -3.835 -25.598 1.00 74.62 233 PHE A C 1
ATOM 1792 O O . PHE A 1 233 ? 1.025 -3.346 -24.525 1.00 74.62 233 PHE A O 1
#